Protein AF-A0A7J8YNK0-F1 (afdb_monomer_lite)

Structure (mmCIF, N/CA/C/O backbone):
data_AF-A0A7J8YNK0-F1
#
_entry.id   AF-A0A7J8YNK0-F1
#
loop_
_atom_site.group_PDB
_atom_site.id
_atom_site.type_symbol
_atom_site.label_atom_id
_atom_site.label_alt_id
_atom_site.label_comp_id
_atom_site.label_asym_id
_atom_site.label_entity_id
_atom_site.label_seq_id
_atom_site.pdbx_PDB_ins_code
_atom_site.Cartn_x
_atom_site.Cartn_y
_atom_site.Cartn_z
_atom_site.occupancy
_atom_site.B_iso_or_equiv
_atom_site.auth_seq_id
_atom_site.auth_comp_id
_atom_site.auth_asym_id
_atom_site.auth_atom_id
_atom_site.pdbx_PDB_model_num
ATOM 1 N N . ILE A 1 1 ? -21.750 -6.100 -17.105 1.00 64.06 1 ILE A N 1
ATOM 2 C CA . ILE A 1 1 ? -21.444 -5.338 -15.867 1.00 64.06 1 ILE A CA 1
ATOM 3 C C . ILE A 1 1 ? -20.773 -4.043 -16.303 1.00 64.06 1 ILE A C 1
ATOM 5 O O . ILE A 1 1 ? -19.847 -4.124 -17.097 1.00 64.06 1 ILE A O 1
ATOM 9 N N . VAL A 1 2 ? -21.266 -2.880 -15.873 1.00 75.81 2 VAL A N 1
ATOM 10 C CA . VAL A 1 2 ? -20.652 -1.573 -16.176 1.00 75.81 2 VAL A CA 1
ATOM 11 C C . VAL A 1 2 ? -19.850 -1.144 -14.948 1.00 75.81 2 VAL A C 1
ATOM 13 O O . VAL A 1 2 ? -20.417 -1.069 -13.863 1.00 75.81 2 VAL A O 1
ATOM 16 N N . GLN A 1 3 ? -18.546 -0.904 -15.102 1.00 81.50 3 GLN A N 1
ATOM 17 C CA . GLN A 1 3 ? -17.673 -0.403 -14.033 1.00 81.50 3 GLN A CA 1
ATOM 18 C C . GLN A 1 3 ? -17.413 1.091 -14.236 1.00 81.50 3 GLN A C 1
ATOM 20 O O . GLN A 1 3 ? -17.069 1.516 -15.337 1.00 81.50 3 GLN A O 1
ATOM 25 N N . VAL A 1 4 ? -17.554 1.884 -13.173 1.00 82.25 4 VAL A N 1
ATOM 26 C CA . VAL A 1 4 ? -17.207 3.315 -13.174 1.00 82.25 4 VAL A CA 1
ATOM 27 C C . VAL A 1 4 ? -15.862 3.480 -12.478 1.00 82.25 4 VAL A C 1
ATOM 29 O O . VAL A 1 4 ? -15.743 3.160 -11.298 1.00 82.25 4 VAL A O 1
ATOM 32 N N . SER A 1 5 ? -14.844 3.949 -13.193 1.00 87.00 5 SER A N 1
ATOM 33 C CA . SER A 1 5 ? -13.517 4.230 -12.635 1.00 87.00 5 SER A CA 1
ATOM 34 C C . SER A 1 5 ? -12.831 5.355 -13.419 1.00 87.00 5 SER A C 1
ATOM 36 O O . SER A 1 5 ? -13.370 5.837 -14.415 1.00 87.00 5 SER A O 1
ATOM 38 N N . SER A 1 6 ? -11.657 5.787 -12.961 1.00 85.50 6 SER A N 1
ATOM 39 C CA . SER A 1 6 ? -10.823 6.789 -13.626 1.00 85.50 6 SER A CA 1
ATOM 40 C C . SER A 1 6 ? -9.369 6.316 -13.658 1.00 85.50 6 SER A C 1
ATOM 42 O O . SER A 1 6 ? -8.874 5.857 -12.628 1.00 85.50 6 SER A O 1
ATOM 44 N N . PRO A 1 7 ? -8.661 6.445 -14.793 1.00 91.19 7 PRO A N 1
ATOM 45 C CA . PRO A 1 7 ? -7.216 6.269 -14.828 1.00 91.19 7 PRO A CA 1
ATOM 46 C C . PRO A 1 7 ? -6.511 7.469 -14.188 1.00 91.19 7 PRO A C 1
ATOM 48 O O . PRO A 1 7 ? -6.899 8.620 -14.402 1.00 91.19 7 PRO A O 1
ATOM 51 N N . TYR A 1 8 ? -5.452 7.206 -13.423 1.00 91.81 8 TYR A N 1
ATOM 52 C CA . TYR A 1 8 ? -4.611 8.231 -12.803 1.00 91.81 8 TYR A CA 1
ATOM 53 C C . TYR A 1 8 ? -3.180 8.156 -13.336 1.00 91.81 8 TYR A C 1
ATOM 55 O O . TYR A 1 8 ? -2.659 7.082 -13.608 1.00 91.81 8 TYR A O 1
ATOM 63 N N . SER A 1 9 ? -2.518 9.303 -13.469 1.00 93.12 9 SER A N 1
ATOM 64 C CA . SER A 1 9 ? -1.068 9.346 -13.700 1.00 93.12 9 SER A CA 1
ATOM 65 C C . SER A 1 9 ? -0.317 9.028 -12.407 1.00 93.12 9 SER A C 1
ATOM 67 O O . SER A 1 9 ? -0.742 9.470 -11.342 1.00 93.12 9 SER A O 1
ATOM 69 N N . GLU A 1 10 ? 0.846 8.376 -12.486 1.00 92.25 10 GLU A N 1
ATOM 70 C CA . GLU A 1 10 ? 1.765 8.213 -11.344 1.00 92.25 10 GLU A CA 1
ATOM 71 C C . GLU A 1 10 ? 2.201 9.539 -10.707 1.00 92.25 10 GLU A C 1
ATOM 73 O O . GLU A 1 10 ? 2.619 9.568 -9.552 1.00 92.25 10 GLU A O 1
ATOM 78 N N . ALA A 1 11 ? 2.017 10.668 -11.398 1.00 92.00 11 ALA A N 1
ATOM 79 C CA . ALA A 1 11 ? 2.245 12.001 -10.847 1.00 92.00 11 ALA A CA 1
ATOM 80 C C . ALA A 1 11 ? 1.381 12.328 -9.609 1.00 92.00 11 ALA A C 1
ATOM 82 O O . ALA A 1 11 ? 1.642 13.332 -8.938 1.00 92.00 11 ALA A O 1
ATOM 83 N N . VAL A 1 12 ? 0.367 11.517 -9.285 1.00 95.19 12 VAL A N 1
ATOM 84 C CA . VAL A 1 12 ? -0.390 11.613 -8.023 1.00 95.19 12 VAL A CA 1
ATOM 85 C C . VAL A 1 12 ? 0.422 11.166 -6.800 1.00 95.19 12 VAL A C 1
ATOM 87 O O . VAL A 1 12 ? 0.073 11.530 -5.672 1.00 95.19 12 VAL A O 1
ATOM 90 N N . PHE A 1 13 ? 1.499 10.402 -6.997 1.00 95.94 13 PHE A N 1
ATOM 91 C CA . PHE A 1 13 ? 2.373 9.917 -5.933 1.00 95.94 13 PHE A CA 1
ATOM 92 C C . PHE A 1 13 ? 3.446 10.948 -5.565 1.00 95.94 13 PHE A C 1
ATOM 94 O O . PHE A 1 13 ? 3.923 11.712 -6.404 1.00 95.94 13 PHE A O 1
ATOM 101 N N . ALA A 1 14 ? 3.799 11.016 -4.280 1.00 96.25 14 ALA A N 1
ATOM 102 C CA . ALA A 1 14 ? 4.885 11.866 -3.785 1.00 96.25 14 ALA A CA 1
ATOM 103 C C . ALA A 1 14 ? 6.259 11.222 -4.012 1.00 96.25 14 ALA A C 1
ATOM 105 O O . ALA A 1 14 ? 7.257 11.917 -4.167 1.00 96.25 14 ALA A O 1
ATOM 106 N N . ASN A 1 15 ? 6.289 9.895 -4.012 1.00 94.38 15 ASN A N 1
ATOM 107 C CA . ASN A 1 15 ? 7.441 9.037 -4.232 1.00 94.38 15 ASN A CA 1
ATOM 108 C C . ASN A 1 15 ? 6.930 7.675 -4.712 1.00 94.38 15 ASN A C 1
ATOM 110 O O . ASN A 1 15 ? 5.819 7.295 -4.354 1.00 94.38 15 ASN A O 1
ATOM 114 N N . SER A 1 16 ? 7.748 6.934 -5.454 1.00 92.88 16 SER A N 1
ATOM 115 C CA . SER A 1 16 ? 7.424 5.578 -5.931 1.00 92.88 16 SER A CA 1
ATOM 116 C C . SER A 1 16 ? 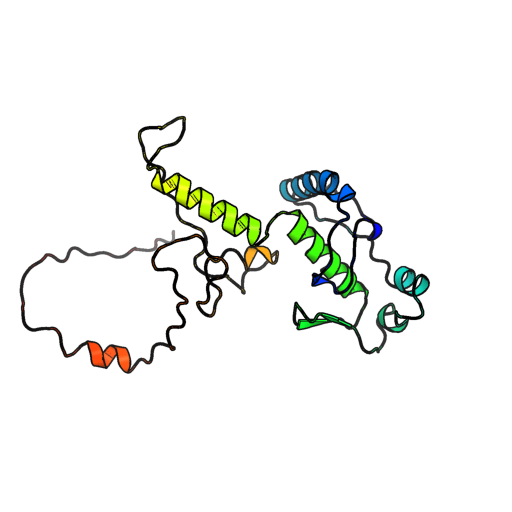8.560 4.567 -5.727 1.00 92.88 16 SER A C 1
ATOM 118 O O . SER A 1 16 ? 8.358 3.379 -5.950 1.00 92.88 16 SER A O 1
ATOM 120 N N . TYR A 1 17 ? 9.729 5.011 -5.244 1.00 92.88 17 TYR A N 1
ATOM 121 C CA . TYR A 1 17 ? 10.898 4.164 -5.003 1.00 92.88 17 TYR A CA 1
ATOM 122 C C . TYR A 1 17 ? 11.362 4.204 -3.527 1.00 92.88 17 TYR A C 1
ATOM 124 O O . TYR A 1 17 ? 11.459 5.298 -2.958 1.00 92.88 17 TYR A O 1
ATOM 132 N N . PRO A 1 18 ? 11.669 3.044 -2.904 1.00 95.19 18 PRO A N 1
ATOM 133 C CA . PRO A 1 18 ? 11.268 1.706 -3.359 1.00 95.19 18 PRO A CA 1
ATOM 134 C C . PRO A 1 18 ? 9.726 1.558 -3.330 1.00 95.19 18 PRO A C 1
ATOM 136 O O . PRO A 1 18 ? 9.066 2.347 -2.641 1.00 95.19 18 PRO A O 1
ATOM 139 N N . PRO A 1 19 ? 9.125 0.575 -4.031 1.00 95.94 19 PRO A N 1
ATOM 140 C CA . PRO A 1 19 ? 7.664 0.449 -4.151 1.00 95.94 19 PRO A CA 1
ATOM 141 C C . PRO A 1 19 ? 6.908 0.508 -2.812 1.00 95.94 19 PRO A C 1
ATOM 143 O O . PRO A 1 19 ? 5.939 1.259 -2.640 1.00 95.94 19 PRO A O 1
ATOM 146 N N . SER A 1 20 ? 7.412 -0.163 -1.773 1.00 94.75 20 SER A N 1
ATOM 147 C CA . SER A 1 20 ? 6.799 -0.159 -0.436 1.00 94.75 20 SER A CA 1
ATOM 148 C C . SER A 1 20 ? 6.819 1.196 0.288 1.00 94.75 20 SER A C 1
ATOM 150 O O . SER A 1 20 ? 6.137 1.372 1.312 1.00 94.75 20 SER A O 1
ATOM 152 N N . ALA A 1 21 ? 7.562 2.181 -0.219 1.00 94.75 21 ALA A N 1
ATOM 153 C CA . ALA A 1 21 ? 7.605 3.541 0.302 1.00 94.75 21 ALA A CA 1
ATOM 154 C C . ALA A 1 21 ? 6.531 4.449 -0.314 1.00 94.75 21 ALA A C 1
ATOM 156 O O . ALA A 1 21 ? 6.188 5.449 0.316 1.00 94.75 21 ALA A O 1
ATOM 157 N N . CYS A 1 22 ? 5.951 4.087 -1.461 1.00 95.12 22 CYS A N 1
ATOM 158 C CA . CYS A 1 22 ? 5.038 4.938 -2.224 1.00 95.12 22 CYS A CA 1
ATOM 159 C C . CYS A 1 22 ? 3.840 5.462 -1.409 1.00 95.12 22 CYS A C 1
ATOM 161 O O . CYS A 1 22 ? 3.201 4.709 -0.666 1.00 95.12 22 CYS A O 1
ATOM 163 N N . ILE A 1 23 ? 3.550 6.760 -1.525 1.00 94.19 23 ILE A N 1
ATOM 164 C CA . ILE A 1 23 ? 2.367 7.428 -0.961 1.00 94.19 23 ILE A CA 1
ATOM 165 C C . ILE A 1 23 ? 1.800 8.435 -1.961 1.00 94.19 23 ILE A C 1
ATOM 167 O O . ILE A 1 23 ? 2.528 9.004 -2.770 1.00 94.19 23 ILE A O 1
ATOM 171 N N . PHE A 1 24 ? 0.505 8.733 -1.856 1.00 94.81 24 PHE A N 1
ATOM 172 C CA . PHE A 1 24 ? -0.069 9.892 -2.542 1.00 94.81 24 PHE A CA 1
ATOM 173 C C . PHE A 1 24 ? 0.526 11.203 -2.018 1.00 94.81 24 PHE A C 1
ATOM 175 O O . PHE A 1 24 ? 0.817 11.339 -0.825 1.00 94.81 24 PHE A O 1
ATOM 182 N N . LYS A 1 25 ? 0.631 12.204 -2.898 1.00 95.50 25 LYS A N 1
ATOM 183 C CA . LYS A 1 25 ? 0.930 13.589 -2.513 1.00 95.50 25 LYS A CA 1
ATOM 184 C C . LYS A 1 25 ? -0.066 14.073 -1.464 1.00 95.50 25 LYS A C 1
ATOM 186 O O . LYS A 1 25 ? -1.270 13.855 -1.591 1.00 95.50 25 LYS A O 1
ATOM 191 N N . SER A 1 26 ? 0.424 14.783 -0.450 1.00 92.12 26 SER A N 1
ATOM 192 C CA . SER A 1 26 ? -0.390 15.244 0.684 1.00 92.12 26 SER A CA 1
ATOM 193 C C . SER A 1 26 ? -1.614 16.063 0.260 1.00 92.12 26 SER A C 1
ATOM 195 O O . SER A 1 26 ? -2.689 15.871 0.819 1.00 92.12 26 SER A O 1
ATOM 197 N N . HIS A 1 27 ? -1.481 16.911 -0.765 1.00 91.81 27 HIS A N 1
ATOM 198 C CA . HIS A 1 27 ? -2.582 17.707 -1.319 1.00 91.81 27 HIS A CA 1
ATOM 199 C C . HIS A 1 27 ? -3.544 16.908 -2.217 1.00 91.81 27 HIS A C 1
ATOM 201 O O . HIS A 1 27 ? -4.647 17.372 -2.475 1.00 91.81 27 HIS A O 1
ATOM 207 N N . VAL A 1 28 ? -3.164 15.709 -2.674 1.00 93.12 28 VAL A N 1
ATOM 208 C CA . VAL A 1 28 ? -4.025 14.811 -3.469 1.00 93.12 28 VAL A CA 1
ATOM 209 C C . VAL A 1 28 ? -4.883 13.920 -2.566 1.00 93.12 28 VAL A C 1
ATOM 211 O O . VAL A 1 28 ? -6.025 13.610 -2.903 1.00 93.12 28 VAL A O 1
ATOM 214 N N . VAL A 1 29 ? -4.373 13.536 -1.389 1.00 88.31 29 VAL A N 1
ATOM 215 C CA . VAL A 1 29 ? -5.055 12.632 -0.440 1.00 88.31 29 VAL A CA 1
ATOM 216 C C . VAL A 1 29 ? -6.509 13.031 -0.120 1.00 88.31 29 VAL A C 1
ATOM 218 O O . VAL A 1 29 ? -7.351 12.128 -0.116 1.00 88.31 29 VAL A O 1
ATOM 221 N N . PRO A 1 30 ? -6.853 14.313 0.138 1.00 85.44 30 PRO A N 1
ATOM 222 C CA . PRO A 1 30 ? -8.232 14.707 0.439 1.00 85.44 30 PRO A CA 1
ATOM 223 C C . PRO A 1 30 ? -9.224 14.391 -0.685 1.00 85.44 30 PRO A C 1
ATOM 225 O O . PRO A 1 30 ? -10.373 14.073 -0.399 1.00 85.44 30 PRO A O 1
ATOM 228 N N . PHE A 1 31 ? -8.772 14.426 -1.941 1.00 88.81 31 PHE A N 1
ATOM 229 C CA . PHE A 1 31 ? -9.584 14.097 -3.114 1.00 88.81 31 PHE A CA 1
ATOM 230 C C . PHE A 1 31 ? -9.582 12.596 -3.403 1.00 88.81 31 PHE A C 1
ATOM 232 O O . PHE A 1 31 ? -10.601 12.034 -3.791 1.00 88.81 31 PHE A O 1
ATOM 239 N N . MET A 1 32 ? -8.451 11.927 -3.166 1.00 88.81 32 MET A N 1
ATOM 240 C CA . MET A 1 32 ? -8.311 10.502 -3.450 1.00 88.81 32 MET A CA 1
ATOM 241 C C . MET A 1 32 ? -9.140 9.635 -2.495 1.00 88.81 32 MET A C 1
ATOM 243 O O . MET A 1 32 ? -9.772 8.678 -2.922 1.00 88.81 32 MET A O 1
ATOM 247 N N . LYS A 1 33 ? -9.208 9.980 -1.204 1.00 85.44 33 LYS A N 1
ATOM 248 C CA . LYS A 1 33 ? -9.971 9.208 -0.205 1.00 85.44 33 LYS A CA 1
ATOM 249 C C . LYS A 1 33 ? -11.450 8.971 -0.560 1.00 85.44 33 LYS A C 1
ATOM 251 O O . LYS A 1 33 ? -11.848 7.807 -0.546 1.00 85.44 33 LYS A O 1
ATOM 256 N N . PRO A 1 34 ? -12.267 9.997 -0.875 1.00 83.25 34 PRO A N 1
ATOM 257 C CA . PRO A 1 34 ? -13.666 9.772 -1.240 1.00 83.25 34 PRO A CA 1
ATOM 258 C C . PRO A 1 34 ? -13.814 8.969 -2.542 1.00 83.25 34 PRO A C 1
ATOM 260 O O . PRO A 1 34 ? -14.736 8.166 -2.649 1.00 83.25 34 PRO A O 1
ATOM 263 N N . LEU A 1 35 ? -12.889 9.114 -3.499 1.00 87.25 35 LEU A N 1
ATOM 264 C CA . LEU A 1 35 ? -12.883 8.327 -4.739 1.00 87.25 35 LEU A CA 1
ATOM 265 C C . LEU A 1 35 ? -12.585 6.847 -4.478 1.00 87.25 35 LEU A C 1
ATOM 267 O O . LEU A 1 35 ? -13.313 5.980 -4.951 1.00 87.25 35 LEU A O 1
ATOM 271 N N . LEU A 1 36 ? -11.570 6.548 -3.664 1.00 85.88 36 LEU A N 1
ATOM 272 C CA . LEU A 1 36 ? -11.259 5.173 -3.265 1.00 85.88 36 LEU A CA 1
ATOM 273 C C . LEU A 1 36 ? -12.409 4.535 -2.479 1.00 85.88 36 LEU A C 1
ATOM 275 O O . LEU A 1 36 ? -12.699 3.354 -2.661 1.00 85.88 36 LEU A O 1
ATOM 279 N N . GLN A 1 37 ? -13.097 5.318 -1.644 1.00 80.31 37 GLN A N 1
ATOM 280 C CA . GLN A 1 37 ? -14.298 4.861 -0.952 1.00 80.31 37 GLN A CA 1
ATOM 281 C C . GLN A 1 37 ? -15.429 4.534 -1.936 1.00 80.31 37 GLN A C 1
ATOM 283 O O . GLN A 1 37 ? -16.044 3.478 -1.806 1.00 80.31 37 GLN A O 1
ATOM 288 N N . LEU A 1 38 ? -15.676 5.391 -2.932 1.00 80.12 38 LEU A N 1
ATOM 289 C CA . LEU A 1 38 ? -16.662 5.132 -3.982 1.00 80.12 38 LEU A CA 1
ATOM 290 C C . LEU A 1 38 ? -16.323 3.853 -4.755 1.00 80.12 38 LEU A C 1
ATOM 292 O O . LEU A 1 38 ? -17.180 2.985 -4.885 1.00 80.12 38 LEU A O 1
ATOM 296 N N . PHE A 1 39 ? -15.079 3.706 -5.220 1.00 83.56 39 PHE A N 1
ATOM 297 C CA . PHE A 1 39 ? -14.632 2.524 -5.962 1.00 83.56 39 PHE A CA 1
ATOM 298 C C . PHE A 1 39 ? -14.801 1.245 -5.145 1.00 83.56 39 PHE A C 1
ATOM 300 O O . PHE A 1 39 ? -15.322 0.257 -5.658 1.00 83.56 39 PHE A O 1
ATOM 307 N N . SER A 1 40 ? -14.468 1.291 -3.853 1.00 78.69 40 SER A N 1
ATOM 308 C CA . SER A 1 40 ? -14.704 0.175 -2.938 1.00 78.69 40 SER A CA 1
ATOM 309 C C . SER A 1 40 ? -16.191 -0.175 -2.808 1.00 78.69 40 SER A C 1
ATOM 311 O O . SER A 1 40 ? -16.532 -1.355 -2.823 1.00 78.69 40 SER A O 1
ATOM 313 N N . GLN A 1 41 ? -17.078 0.822 -2.716 1.00 77.00 41 GLN A N 1
ATOM 314 C CA . GLN A 1 41 ? -18.524 0.609 -2.579 1.00 77.00 41 GLN A CA 1
ATOM 315 C C . GLN A 1 41 ? -19.168 0.008 -3.832 1.00 77.00 41 GLN A C 1
ATOM 317 O O . GLN A 1 41 ? -20.078 -0.809 -3.711 1.00 77.00 41 GLN A O 1
ATOM 322 N N . ILE A 1 42 ? -18.708 0.402 -5.021 1.00 81.50 42 ILE A N 1
ATOM 323 C CA . ILE A 1 42 ? -19.272 -0.064 -6.298 1.00 81.50 42 ILE A CA 1
ATOM 324 C C . ILE A 1 42 ? -18.536 -1.281 -6.877 1.00 81.50 42 ILE A C 1
ATOM 326 O O . ILE A 1 42 ? -18.900 -1.760 -7.948 1.00 81.50 42 ILE A O 1
ATOM 330 N N . GLY A 1 43 ? -17.493 -1.773 -6.200 1.00 78.06 43 GLY A N 1
ATOM 331 C CA . GLY A 1 43 ? -16.669 -2.885 -6.682 1.00 78.06 43 GLY A CA 1
ATOM 332 C C . GLY A 1 43 ? -15.825 -2.544 -7.917 1.00 78.06 43 GLY A C 1
ATOM 333 O O . GLY A 1 43 ? -15.501 -3.435 -8.701 1.00 78.06 43 GLY A O 1
ATOM 334 N N . SER A 1 44 ? -15.483 -1.268 -8.111 1.00 82.94 44 SER A N 1
ATOM 335 C CA . SER A 1 44 ? -14.613 -0.821 -9.203 1.00 82.94 44 SER A CA 1
ATOM 336 C C . SER A 1 44 ? -13.136 -0.870 -8.800 1.00 82.94 44 SER A C 1
ATOM 338 O O . SER A 1 44 ? -12.798 -0.550 -7.658 1.00 82.94 44 SER A O 1
ATOM 340 N N . PRO A 1 45 ? -12.227 -1.202 -9.730 1.00 85.88 45 PRO A N 1
ATOM 341 C CA . PRO A 1 45 ? -10.791 -1.123 -9.487 1.00 85.88 45 PRO A CA 1
ATOM 342 C C . PRO A 1 45 ? -10.281 0.325 -9.546 1.00 85.88 45 PRO A C 1
ATOM 344 O O . PRO A 1 45 ? -10.915 1.210 -10.127 1.00 85.88 45 PRO A O 1
ATOM 347 N N . PHE A 1 46 ? -9.091 0.547 -8.988 1.00 87.94 46 PHE A N 1
ATOM 348 C CA . PHE A 1 46 ? -8.296 1.755 -9.209 1.00 87.94 46 PHE A CA 1
ATOM 349 C C . PHE A 1 46 ? -7.375 1.541 -10.418 1.00 87.94 46 PHE A C 1
ATOM 351 O O . PHE A 1 46 ? -6.622 0.569 -10.434 1.00 87.94 46 PHE A O 1
ATOM 358 N N . TYR A 1 47 ? -7.412 2.436 -11.408 1.00 91.06 47 TYR A N 1
ATOM 359 C CA . TYR A 1 47 ? -6.540 2.364 -12.584 1.00 91.06 47 TYR A CA 1
ATOM 360 C C . TYR A 1 47 ? -5.376 3.349 -12.466 1.00 91.06 47 TYR A C 1
ATOM 362 O O . TYR A 1 47 ? -5.580 4.539 -12.228 1.00 91.06 47 TYR A O 1
ATOM 370 N N . ILE A 1 48 ? -4.155 2.871 -12.694 1.00 92.50 48 ILE A N 1
ATOM 371 C CA . ILE A 1 48 ? -2.952 3.700 -12.789 1.00 92.50 48 ILE A CA 1
ATOM 372 C C . ILE A 1 48 ? -2.355 3.562 -14.189 1.00 92.50 48 ILE A C 1
ATOM 374 O O . ILE A 1 48 ? -2.282 2.467 -14.742 1.00 92.50 48 ILE A O 1
ATOM 378 N N . ASN A 1 49 ? -1.931 4.678 -14.767 1.00 92.69 49 ASN A N 1
ATOM 379 C CA . ASN A 1 49 ? -1.190 4.695 -16.013 1.00 92.69 49 ASN A CA 1
ATOM 380 C C . ASN A 1 49 ? 0.290 4.460 -15.698 1.00 92.69 49 ASN A C 1
ATOM 382 O O . ASN A 1 49 ? 0.970 5.392 -15.260 1.00 92.69 49 ASN A O 1
ATOM 386 N N . ALA A 1 50 ? 0.765 3.236 -15.923 1.00 91.31 50 ALA A N 1
ATOM 387 C CA . ALA A 1 50 ? 2.172 2.883 -15.776 1.00 91.31 50 ALA A CA 1
ATOM 388 C C . ALA A 1 50 ? 2.939 3.160 -17.076 1.00 91.31 50 ALA A C 1
ATOM 390 O O . ALA A 1 50 ? 2.580 2.653 -18.140 1.00 91.31 50 ALA A O 1
ATOM 391 N N . TYR A 1 51 ? 4.005 3.958 -16.990 1.00 93.81 51 TYR A N 1
ATOM 392 C CA . TYR A 1 51 ? 4.849 4.311 -18.139 1.00 93.81 51 TYR A CA 1
ATOM 393 C C . TYR A 1 51 ? 6.345 4.122 -17.830 1.00 93.81 51 TYR A C 1
ATOM 395 O O . TYR A 1 51 ? 7.065 5.118 -17.693 1.00 93.81 51 TYR A O 1
ATOM 403 N N . PRO A 1 52 ? 6.851 2.873 -17.770 1.00 95.12 52 PRO A N 1
ATOM 404 C CA . PRO A 1 52 ? 8.259 2.594 -17.483 1.00 95.12 52 PRO A CA 1
ATOM 405 C C . PRO A 1 52 ? 9.252 3.371 -18.358 1.00 95.12 52 PRO A C 1
ATOM 407 O O . PRO A 1 52 ? 10.209 3.973 -17.874 1.00 95.12 52 PRO A O 1
ATOM 410 N N . PHE A 1 53 ? 8.989 3.427 -19.666 1.00 93.00 53 PHE A N 1
ATOM 411 C CA . PHE A 1 53 ? 9.864 4.122 -20.610 1.00 93.00 53 PHE A CA 1
ATOM 412 C C . PHE A 1 53 ? 9.920 5.639 -20.370 1.00 93.00 53 PHE A C 1
ATOM 414 O O . PHE A 1 53 ? 10.965 6.259 -20.560 1.00 93.00 53 PHE A O 1
ATOM 421 N N . LEU A 1 54 ? 8.815 6.248 -19.923 1.00 93.00 54 LEU A N 1
ATOM 422 C CA . LEU A 1 54 ? 8.796 7.672 -19.587 1.00 93.00 54 LEU A CA 1
ATOM 423 C C . LEU A 1 54 ? 9.618 7.951 -18.325 1.00 93.00 54 LEU A C 1
ATOM 425 O O . LEU A 1 54 ? 10.330 8.951 -18.282 1.00 93.00 54 LEU A O 1
ATOM 429 N N . ALA A 1 55 ? 9.557 7.063 -17.328 1.00 92.62 55 ALA A N 1
ATOM 430 C CA . ALA A 1 55 ? 10.395 7.162 -16.137 1.00 92.62 55 ALA A CA 1
ATOM 431 C C . ALA A 1 55 ? 11.885 7.087 -16.507 1.00 92.62 55 ALA A C 1
ATOM 433 O O . ALA A 1 55 ? 12.631 7.991 -16.141 1.00 92.62 55 ALA A O 1
ATOM 434 N N . TYR A 1 56 ? 12.287 6.106 -17.327 1.00 95.56 56 TYR A N 1
ATOM 435 C CA . TYR A 1 56 ? 13.649 6.026 -17.874 1.00 95.56 56 TYR A CA 1
ATOM 436 C C . TYR A 1 56 ? 14.064 7.311 -18.596 1.00 95.56 56 TYR A C 1
ATOM 438 O O . TYR A 1 56 ? 15.118 7.868 -18.311 1.00 95.56 56 TYR A O 1
ATOM 446 N N . LYS A 1 57 ? 13.228 7.820 -19.507 1.00 96.00 57 LYS A N 1
ATOM 447 C CA . LYS A 1 57 ? 13.541 9.032 -20.276 1.00 96.00 57 LYS A CA 1
ATOM 448 C C . LYS A 1 57 ? 13.782 10.254 -19.379 1.00 96.00 57 LYS A C 1
ATOM 450 O O . LYS A 1 57 ? 14.569 11.121 -19.748 1.00 96.00 57 LYS A O 1
ATOM 455 N N . ASN A 1 58 ? 13.102 10.328 -18.236 1.00 94.00 58 ASN A N 1
ATOM 456 C CA . ASN A 1 58 ? 13.240 11.429 -17.285 1.00 94.00 58 ASN A CA 1
ATOM 457 C C . ASN A 1 58 ? 14.489 11.307 -16.397 1.00 94.00 58 ASN A C 1
ATOM 459 O O . ASN A 1 58 ? 15.004 12.334 -15.964 1.00 94.00 58 ASN A O 1
ATOM 463 N N . ASP A 1 59 ? 14.972 10.090 -16.131 1.00 94.88 59 ASP A N 1
ATOM 464 C CA . ASP A 1 59 ? 16.181 9.842 -15.334 1.00 94.88 59 ASP A CA 1
ATOM 465 C C . ASP A 1 59 ? 17.041 8.695 -15.912 1.00 94.88 59 ASP A C 1
ATOM 467 O O . ASP A 1 59 ? 17.192 7.631 -15.301 1.00 94.88 59 ASP A O 1
ATOM 471 N N . PRO A 1 60 ? 17.630 8.889 -17.107 1.00 96.44 60 PRO A N 1
ATOM 472 C CA . PRO A 1 60 ? 18.369 7.835 -17.800 1.00 96.44 60 PRO A CA 1
ATOM 473 C C . PRO A 1 60 ? 19.731 7.535 -17.160 1.00 96.44 60 PRO A C 1
ATOM 475 O O . PRO A 1 60 ? 20.399 6.589 -17.569 1.00 96.44 60 PRO A O 1
ATOM 478 N N . GLN A 1 61 ? 20.173 8.353 -16.197 1.00 96.94 61 GLN A N 1
ATOM 479 C CA . GLN A 1 61 ? 21.434 8.152 -15.479 1.00 96.94 61 GLN A CA 1
ATOM 480 C C . GLN A 1 61 ? 21.303 7.104 -14.371 1.00 96.94 61 GLN A C 1
ATOM 482 O O . GLN A 1 61 ? 22.270 6.398 -14.092 1.00 96.94 61 GLN A O 1
ATOM 487 N N . HIS A 1 62 ? 20.122 6.991 -13.755 1.00 94.19 62 HIS A N 1
ATOM 488 C CA . HIS A 1 62 ? 19.888 6.074 -12.635 1.00 94.19 62 HIS A CA 1
ATOM 489 C C . HIS A 1 62 ? 18.957 4.913 -12.984 1.00 94.19 62 HIS A C 1
ATOM 491 O O . HIS A 1 62 ? 18.980 3.887 -12.304 1.00 94.19 62 HIS A O 1
ATOM 497 N N . ILE A 1 63 ? 18.142 5.050 -14.031 1.00 95.81 63 ILE A N 1
ATOM 498 C CA . ILE A 1 63 ? 17.240 3.995 -14.484 1.00 95.81 63 ILE A CA 1
ATOM 499 C C . ILE A 1 63 ? 17.897 3.239 -15.636 1.00 95.81 63 ILE A C 1
ATOM 501 O O . ILE A 1 63 ? 18.179 3.806 -16.689 1.00 95.81 63 ILE A O 1
ATOM 505 N N . ASP A 1 64 ? 18.095 1.935 -15.455 1.00 96.88 64 ASP A N 1
ATOM 506 C CA . ASP A 1 64 ? 18.504 1.051 -16.544 1.00 96.88 64 ASP A CA 1
ATOM 507 C C . ASP A 1 64 ? 17.370 0.947 -17.579 1.00 96.88 64 ASP A C 1
ATOM 509 O O . ASP A 1 64 ? 16.224 0.632 -17.250 1.00 96.88 64 ASP A O 1
ATOM 513 N N . ILE A 1 65 ? 17.681 1.189 -18.853 1.00 97.69 65 ILE A N 1
ATOM 514 C CA . ILE A 1 65 ? 16.710 1.037 -19.938 1.00 97.69 65 ILE A CA 1
ATOM 515 C C . ILE A 1 65 ? 16.184 -0.404 -20.031 1.00 97.69 65 ILE A C 1
ATOM 517 O O . ILE A 1 65 ? 15.016 -0.609 -20.354 1.00 97.69 65 ILE A O 1
ATOM 521 N N . ASN A 1 66 ? 17.002 -1.408 -19.706 1.00 98.12 66 ASN A N 1
ATOM 522 C CA . ASN A 1 66 ? 16.598 -2.812 -19.736 1.00 98.12 66 ASN A CA 1
ATOM 523 C C . ASN A 1 66 ? 15.532 -3.115 -18.674 1.00 98.12 66 ASN A C 1
ATOM 525 O O . ASN A 1 66 ? 14.580 -3.839 -18.965 1.00 98.12 66 ASN A O 1
ATOM 529 N N . TYR A 1 67 ? 15.622 -2.467 -17.509 1.00 98.12 67 TYR A N 1
ATOM 530 C CA . TYR A 1 67 ? 14.619 -2.545 -16.443 1.00 98.12 67 TYR A CA 1
ATOM 531 C C . TYR A 1 67 ? 13.252 -1.993 -16.885 1.00 98.12 67 TYR A C 1
ATOM 533 O O . TYR A 1 67 ? 12.203 -2.533 -16.527 1.00 98.12 67 TYR A O 1
ATOM 541 N N . ALA A 1 68 ? 13.247 -0.948 -17.719 1.00 97.00 68 ALA A N 1
ATOM 542 C CA . ALA A 1 68 ? 12.030 -0.384 -18.305 1.00 97.00 68 ALA A CA 1
ATOM 543 C C . ALA A 1 68 ? 11.486 -1.182 -19.509 1.00 97.00 68 ALA A C 1
ATOM 545 O O . ALA A 1 68 ? 10.319 -1.021 -19.866 1.00 97.00 68 ALA A O 1
ATOM 546 N N . LEU A 1 69 ? 12.315 -2.019 -20.145 1.00 97.50 69 LEU A N 1
ATOM 547 C CA . LEU A 1 69 ? 11.996 -2.761 -21.372 1.00 97.50 69 LEU A CA 1
ATOM 548 C C . LEU A 1 69 ? 11.822 -4.275 -21.164 1.00 97.50 69 LEU A C 1
ATOM 550 O O . LEU A 1 69 ? 11.793 -5.007 -22.152 1.00 97.50 69 LEU A O 1
ATOM 554 N N . PHE A 1 70 ? 11.709 -4.746 -19.917 1.00 97.19 70 PHE A N 1
ATOM 555 C CA . PHE A 1 70 ? 11.595 -6.176 -19.580 1.00 97.19 70 PHE A CA 1
ATOM 556 C C . PHE A 1 70 ? 12.764 -7.029 -20.112 1.00 97.19 70 PHE A C 1
ATOM 558 O O . PHE A 1 70 ? 12.586 -8.189 -20.482 1.00 97.19 70 PHE A O 1
ATOM 565 N N . LYS A 1 71 ? 13.963 -6.446 -20.199 1.00 97.94 71 LYS A N 1
ATOM 566 C CA . LYS A 1 71 ? 15.193 -7.143 -20.603 1.00 97.94 71 LYS A CA 1
ATOM 567 C C . LYS A 1 71 ? 16.039 -7.482 -19.383 1.00 97.94 71 LYS A C 1
ATOM 569 O O . LYS A 1 71 ? 15.839 -6.905 -18.320 1.00 97.94 71 LYS A O 1
ATOM 574 N N . ASP A 1 72 ? 17.005 -8.379 -19.559 1.00 97.69 72 ASP A N 1
ATOM 575 C CA . ASP A 1 72 ? 17.931 -8.765 -18.492 1.00 97.69 72 ASP A CA 1
ATOM 576 C C . ASP A 1 72 ? 18.649 -7.542 -17.897 1.00 97.69 72 ASP A C 1
ATOM 578 O O . ASP A 1 72 ? 19.167 -6.689 -18.624 1.00 97.69 72 ASP A O 1
ATOM 582 N N . ASN A 1 73 ? 18.597 -7.422 -16.572 1.00 97.06 73 ASN A N 1
ATOM 583 C CA . ASN A 1 73 ? 19.112 -6.291 -15.808 1.00 97.06 73 ASN A CA 1
ATOM 584 C C . ASN A 1 73 ? 19.266 -6.683 -14.328 1.00 97.06 73 ASN A C 1
ATOM 586 O O . ASN A 1 73 ? 18.884 -7.770 -13.910 1.00 97.06 73 ASN A O 1
ATOM 590 N N . ARG A 1 74 ? 19.823 -5.793 -13.501 1.00 96.31 74 ARG A N 1
ATOM 591 C CA . ARG A 1 74 ? 20.038 -6.082 -12.066 1.00 96.31 74 ARG A CA 1
ATOM 592 C C . ARG A 1 74 ? 18.757 -6.040 -11.216 1.00 96.31 74 ARG A C 1
ATOM 594 O O . ARG A 1 74 ? 18.786 -6.461 -10.057 1.00 96.31 74 ARG A O 1
ATOM 601 N N . GLY A 1 75 ? 17.667 -5.519 -11.771 1.00 95.00 75 GLY A N 1
ATOM 602 C CA . GLY A 1 75 ? 16.416 -5.240 -11.083 1.00 95.00 75 GLY A CA 1
ATOM 603 C C . GLY A 1 75 ? 16.585 -4.226 -9.956 1.00 95.00 75 GLY A C 1
ATOM 604 O O . GLY A 1 75 ? 17.619 -3.565 -9.813 1.00 95.00 75 GLY A O 1
ATOM 605 N N . ILE A 1 76 ? 15.561 -4.131 -9.113 1.00 95.75 76 ILE A N 1
ATOM 606 C CA . ILE A 1 76 ? 15.630 -3.397 -7.849 1.00 95.75 76 ILE A CA 1
ATOM 607 C C . ILE A 1 76 ? 15.227 -4.299 -6.688 1.00 95.75 76 ILE A C 1
ATOM 609 O O . ILE A 1 76 ? 14.359 -5.158 -6.813 1.00 95.75 76 ILE A O 1
ATOM 613 N N . TYR A 1 77 ? 15.828 -4.062 -5.524 1.00 96.38 77 TYR A N 1
ATOM 614 C CA . TYR A 1 77 ? 15.490 -4.775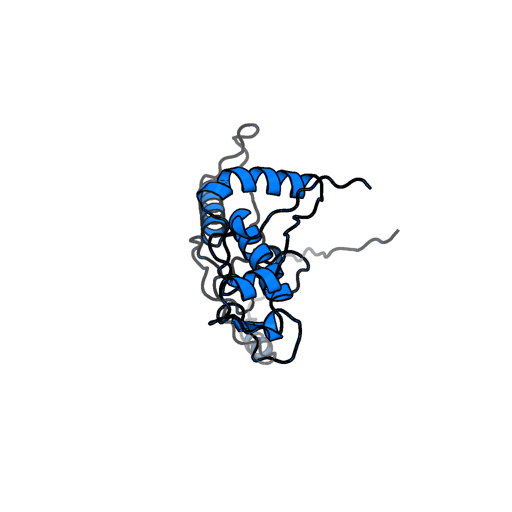 -4.299 1.00 96.38 77 TYR A CA 1
ATOM 615 C C . TYR A 1 77 ? 14.822 -3.841 -3.291 1.00 96.38 77 TYR A C 1
ATOM 617 O O . TYR A 1 77 ? 15.404 -2.840 -2.866 1.00 96.38 77 TYR A O 1
ATOM 625 N N . ASP A 1 78 ? 13.610 -4.184 -2.865 1.00 94.44 78 ASP A N 1
ATOM 626 C CA . ASP A 1 78 ? 12.910 -3.472 -1.804 1.00 94.44 78 ASP A CA 1
ATOM 627 C C . ASP A 1 78 ? 13.287 -4.062 -0.441 1.00 94.44 78 ASP A C 1
ATOM 629 O O . ASP A 1 78 ? 12.795 -5.106 -0.005 1.00 94.44 78 ASP A O 1
ATOM 633 N N . ALA A 1 79 ? 14.156 -3.351 0.279 1.00 94.06 79 ALA A N 1
ATOM 634 C CA . ALA A 1 79 ? 14.677 -3.802 1.565 1.00 94.06 79 ALA A CA 1
ATOM 635 C C . ALA A 1 79 ? 13.600 -4.015 2.645 1.00 94.06 79 ALA A C 1
ATOM 637 O O . ALA A 1 79 ? 13.852 -4.762 3.599 1.00 94.06 79 ALA A O 1
ATOM 638 N N . LYS A 1 80 ? 12.429 -3.373 2.533 1.00 86.88 80 LYS A N 1
ATOM 639 C CA . LYS A 1 80 ? 11.348 -3.471 3.521 1.00 86.88 80 LYS A CA 1
ATOM 640 C C . LYS A 1 80 ? 10.481 -4.702 3.281 1.00 86.88 80 LYS A C 1
ATOM 642 O O . LYS A 1 80 ? 10.170 -5.400 4.242 1.00 86.88 80 LYS A O 1
ATOM 647 N N . THR A 1 81 ? 10.084 -4.956 2.037 1.00 86.69 81 THR A N 1
ATOM 648 C CA . THR A 1 81 ? 9.235 -6.109 1.676 1.00 86.69 81 THR A CA 1
ATOM 649 C C . THR A 1 81 ? 10.040 -7.362 1.360 1.00 86.69 81 THR A C 1
ATOM 651 O O . THR A 1 81 ? 9.470 -8.447 1.356 1.00 86.69 81 THR A O 1
ATOM 654 N N . LYS A 1 82 ? 11.359 -7.229 1.161 1.00 92.69 82 LYS A N 1
ATOM 655 C CA . LYS A 1 82 ? 12.274 -8.296 0.726 1.00 92.69 82 LYS A CA 1
ATOM 656 C C . LYS A 1 82 ? 11.964 -8.825 -0.677 1.00 92.69 82 LYS A C 1
ATOM 658 O O . LYS A 1 82 ? 12.449 -9.893 -1.034 1.00 92.69 82 LYS A O 1
ATOM 663 N N . LEU A 1 83 ? 11.189 -8.071 -1.454 1.00 91.75 83 LEU A N 1
ATOM 664 C CA . LEU A 1 83 ? 10.861 -8.389 -2.837 1.00 91.75 83 LEU A CA 1
ATOM 665 C C . LEU A 1 83 ? 11.931 -7.827 -3.772 1.00 91.75 83 LEU A C 1
ATOM 667 O O . LEU A 1 83 ? 12.449 -6.727 -3.557 1.00 91.75 83 LEU A O 1
ATOM 671 N N . HIS A 1 84 ? 12.250 -8.599 -4.802 1.00 96.44 84 HIS A N 1
ATOM 672 C CA . HIS A 1 84 ? 13.069 -8.169 -5.926 1.00 96.44 84 HIS A CA 1
ATOM 673 C C . HIS A 1 84 ? 12.154 -7.999 -7.141 1.00 96.44 84 HIS A C 1
ATOM 675 O O . HIS A 1 84 ? 11.235 -8.795 -7.324 1.00 96.44 84 HIS A O 1
ATOM 681 N N . TYR A 1 85 ? 12.365 -6.926 -7.898 1.00 96.75 85 TYR A N 1
ATOM 682 C CA . TYR A 1 85 ? 11.595 -6.603 -9.093 1.00 96.75 85 TYR A CA 1
ATOM 683 C C . TYR A 1 85 ? 12.543 -6.600 -10.286 1.00 96.75 85 TYR A C 1
ATOM 685 O O . TYR A 1 85 ? 13.433 -5.749 -10.369 1.00 96.75 85 TYR A O 1
ATOM 693 N N . ASP A 1 86 ? 12.323 -7.524 -11.217 1.00 97.12 86 ASP A N 1
ATOM 694 C CA . ASP A 1 86 ? 13.113 -7.647 -12.446 1.00 97.12 86 ASP A CA 1
ATOM 695 C C . ASP A 1 86 ? 12.704 -6.619 -13.511 1.00 97.12 86 ASP A C 1
ATOM 697 O O . ASP A 1 86 ? 13.446 -6.363 -14.458 1.00 97.12 86 ASP A O 1
ATOM 701 N N . ASN A 1 87 ? 11.524 -6.006 -13.371 1.00 96.56 87 ASN A N 1
ATOM 702 C CA . ASN A 1 87 ? 11.011 -5.005 -14.301 1.00 96.56 87 ASN A CA 1
ATOM 703 C C . ASN A 1 87 ? 10.285 -3.855 -13.588 1.00 96.56 87 ASN A C 1
ATOM 705 O O . ASN A 1 87 ? 9.676 -4.008 -12.527 1.00 96.56 87 ASN A O 1
ATOM 709 N N . MET A 1 88 ? 10.336 -2.680 -14.214 1.00 96.69 88 MET A N 1
ATOM 710 C CA . MET A 1 88 ? 9.768 -1.455 -13.655 1.00 96.69 88 MET A CA 1
ATOM 711 C C . MET A 1 88 ? 8.242 -1.463 -13.602 1.00 96.69 88 MET A C 1
ATOM 713 O O . MET A 1 88 ? 7.669 -0.819 -12.728 1.00 96.69 88 MET A O 1
ATOM 717 N N . PHE A 1 89 ? 7.585 -2.174 -14.517 1.00 95.94 89 PHE A N 1
ATOM 718 C CA . PHE A 1 89 ? 6.128 -2.224 -14.564 1.00 95.94 89 PHE A CA 1
ATOM 719 C C . PHE A 1 89 ? 5.549 -2.830 -13.280 1.00 95.94 89 PHE A C 1
ATOM 721 O O . PHE A 1 89 ? 4.684 -2.220 -12.655 1.00 95.94 89 PHE A O 1
ATOM 728 N N . GLU A 1 90 ? 6.075 -3.969 -12.829 1.00 95.69 90 GLU A N 1
ATOM 729 C CA . GLU A 1 90 ? 5.660 -4.595 -11.567 1.00 95.69 90 GLU A CA 1
ATOM 730 C C . GLU A 1 90 ? 5.960 -3.700 -10.362 1.00 95.69 90 GLU A C 1
ATOM 732 O O . GLU A 1 90 ? 5.103 -3.511 -9.499 1.00 95.69 90 GLU A O 1
ATOM 737 N N . ALA A 1 91 ? 7.131 -3.056 -10.337 1.00 96.12 91 ALA A N 1
ATOM 738 C CA . ALA A 1 91 ? 7.467 -2.102 -9.284 1.00 96.12 91 ALA A CA 1
ATOM 739 C C . ALA A 1 91 ? 6.502 -0.901 -9.236 1.00 96.12 91 ALA A C 1
ATOM 741 O O . ALA A 1 91 ? 6.140 -0.449 -8.148 1.00 96.12 91 ALA A O 1
ATOM 742 N N . GLN A 1 92 ? 6.061 -0.384 -10.388 1.00 95.06 92 GLN A N 1
ATOM 743 C CA . GLN A 1 92 ? 5.074 0.700 -10.477 1.00 95.06 92 GLN A CA 1
ATOM 744 C C . GLN A 1 92 ? 3.682 0.255 -10.003 1.00 95.06 92 GLN A C 1
ATOM 746 O O . GLN A 1 92 ? 3.004 1.004 -9.291 1.00 95.06 92 GLN A O 1
ATOM 751 N N . VAL A 1 93 ? 3.273 -0.974 -10.329 1.00 93.56 93 VAL A N 1
ATOM 752 C CA . VAL A 1 93 ? 2.016 -1.570 -9.847 1.00 93.56 93 VAL A CA 1
ATOM 753 C C . VAL A 1 93 ? 2.027 -1.710 -8.321 1.00 93.56 93 VAL A C 1
ATOM 755 O O . VAL A 1 93 ? 1.108 -1.230 -7.650 1.00 93.56 93 VAL A O 1
ATOM 758 N N . ASP A 1 94 ? 3.088 -2.272 -7.744 1.00 94.81 94 ASP A N 1
ATOM 759 C CA . ASP A 1 94 ? 3.190 -2.459 -6.291 1.00 94.81 94 ASP A CA 1
ATOM 760 C C . ASP A 1 94 ? 3.387 -1.140 -5.534 1.00 94.81 94 ASP A C 1
ATOM 762 O O . ASP A 1 94 ? 2.899 -0.975 -4.408 1.00 94.81 94 ASP A O 1
ATOM 766 N N . ALA A 1 95 ? 4.010 -0.143 -6.166 1.00 95.44 95 ALA A N 1
ATOM 767 C CA . ALA A 1 95 ? 4.029 1.219 -5.651 1.00 95.44 95 ALA A CA 1
ATOM 768 C C . ALA A 1 95 ? 2.601 1.783 -5.535 1.00 95.44 95 ALA A C 1
ATOM 770 O O . ALA A 1 95 ? 2.252 2.374 -4.508 1.00 95.44 95 ALA A O 1
ATOM 771 N N . ALA A 1 96 ? 1.739 1.572 -6.533 1.00 93.62 96 ALA A N 1
ATOM 772 C CA . ALA A 1 96 ? 0.348 2.008 -6.460 1.00 93.62 96 ALA A CA 1
ATOM 773 C C . ALA A 1 96 ? -0.416 1.296 -5.329 1.00 93.62 96 ALA A C 1
ATOM 775 O O . ALA A 1 96 ? -1.073 1.968 -4.528 1.00 93.62 96 ALA A O 1
ATOM 776 N N . TYR A 1 97 ? -0.272 -0.026 -5.182 1.00 91.31 97 TYR A N 1
ATOM 777 C CA . TYR A 1 97 ? -0.868 -0.770 -4.061 1.00 91.31 97 TYR A CA 1
ATOM 778 C C . TYR A 1 97 ? -0.418 -0.233 -2.696 1.00 91.31 97 TYR A C 1
ATOM 780 O O . TYR A 1 97 ? -1.245 0.044 -1.825 1.00 91.31 97 TYR A O 1
ATOM 788 N N . SER A 1 98 ? 0.881 0.009 -2.533 1.00 91.25 98 SER A N 1
ATOM 789 C CA . SER A 1 98 ? 1.474 0.594 -1.326 1.00 91.25 98 SER A CA 1
ATOM 790 C C . SER A 1 98 ? 0.870 1.96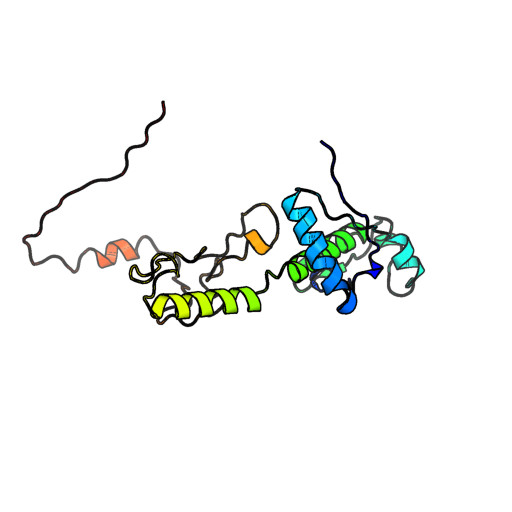4 -0.974 1.00 91.25 98 SER A C 1
ATOM 792 O O . SER A 1 98 ? 0.576 2.239 0.196 1.00 91.25 98 SER A O 1
ATOM 794 N N . ALA A 1 99 ? 0.615 2.818 -1.970 1.00 91.75 99 ALA A N 1
ATOM 795 C CA . ALA A 1 99 ? -0.042 4.108 -1.761 1.00 91.75 99 ALA A CA 1
ATOM 796 C C . ALA A 1 99 ? -1.524 3.962 -1.377 1.00 91.75 99 ALA A C 1
ATOM 798 O O . ALA A 1 99 ? -1.996 4.667 -0.475 1.00 91.75 99 ALA A O 1
ATOM 799 N N . LEU A 1 100 ? -2.250 3.043 -2.022 1.00 89.31 100 LEU A N 1
ATOM 800 C CA . LEU A 1 100 ? -3.661 2.756 -1.748 1.00 89.31 100 LEU A CA 1
ATOM 801 C C . LEU A 1 100 ? -3.873 2.268 -0.313 1.00 89.31 100 LEU A C 1
ATOM 803 O O . LEU A 1 100 ? -4.724 2.806 0.397 1.00 89.31 100 LEU A O 1
ATOM 807 N N . GLU A 1 101 ? -3.059 1.322 0.155 1.00 83.94 101 GLU A N 1
ATOM 808 C CA . GLU A 1 101 ? -3.143 0.784 1.519 1.00 83.94 101 GLU A CA 1
ATOM 809 C C . GLU A 1 101 ? -2.961 1.876 2.582 1.00 83.94 101 GLU A C 1
ATOM 811 O O . GLU A 1 101 ? -3.699 1.948 3.572 1.00 83.94 101 GLU A O 1
ATOM 816 N N . LYS A 1 102 ? -2.014 2.792 2.351 1.00 85.00 102 LYS A N 1
ATOM 817 C CA . LYS A 1 102 ? -1.751 3.917 3.257 1.00 85.00 102 LYS A CA 1
ATOM 818 C C . LYS A 1 102 ? -2.869 4.961 3.212 1.00 85.00 102 LYS A C 1
ATOM 820 O O . LYS A 1 102 ? -3.205 5.534 4.252 1.00 85.00 102 LYS A O 1
ATOM 825 N N . ALA A 1 103 ? -3.473 5.196 2.045 1.00 82.75 103 ALA A N 1
ATOM 826 C CA . ALA A 1 103 ? -4.594 6.123 1.885 1.00 82.75 103 ALA A CA 1
ATOM 827 C C . ALA A 1 103 ? -5.894 5.611 2.515 1.00 82.75 103 ALA A C 1
ATOM 829 O O . ALA A 1 103 ? -6.612 6.401 3.136 1.00 82.75 103 ALA A O 1
ATOM 830 N N . ALA A 1 104 ? -6.153 4.302 2.423 1.00 72.06 104 ALA A N 1
ATOM 831 C CA . ALA A 1 104 ? -7.309 3.629 3.018 1.00 72.06 104 ALA A CA 1
ATOM 832 C C . ALA A 1 104 ? -7.310 3.672 4.560 1.00 72.06 104 ALA A C 1
ATOM 834 O O . ALA A 1 104 ? -8.304 3.346 5.202 1.00 72.06 104 ALA A O 1
ATOM 835 N N . GLY A 1 105 ? -6.211 4.114 5.183 1.00 68.81 105 GLY A N 1
ATOM 836 C CA . GLY A 1 105 ? -6.132 4.307 6.627 1.00 68.81 105 GLY A CA 1
ATOM 837 C C . GLY A 1 105 ? -5.860 3.027 7.416 1.00 68.81 105 GLY A C 1
ATOM 838 O O . GLY A 1 105 ? -5.861 3.090 8.649 1.00 68.81 105 GLY A O 1
ATOM 839 N N . ALA A 1 106 ? -5.555 1.912 6.744 1.00 71.94 106 ALA A N 1
ATOM 840 C CA . ALA A 1 106 ? -5.096 0.658 7.340 1.00 71.94 106 ALA A CA 1
ATOM 841 C C . ALA A 1 106 ? -3.641 0.785 7.834 1.00 71.94 106 ALA A C 1
ATOM 843 O O . ALA A 1 106 ? -2.711 0.167 7.329 1.00 71.94 106 ALA A O 1
ATOM 844 N N . THR A 1 107 ? -3.428 1.651 8.826 1.00 72.75 107 THR A N 1
ATOM 845 C CA . THR A 1 107 ? -2.116 1.895 9.433 1.00 72.75 107 THR A CA 1
ATOM 846 C C . THR A 1 107 ? -2.065 1.328 10.844 1.00 72.75 107 THR A C 1
ATOM 848 O O . THR A 1 107 ? -3.062 1.360 11.568 1.00 72.75 107 THR A O 1
ATOM 851 N N . VAL A 1 108 ? -0.877 0.910 11.293 1.00 71.69 108 VAL A N 1
ATOM 852 C CA . VAL A 1 108 ? -0.645 0.468 12.682 1.00 71.69 108 VAL A CA 1
ATOM 853 C C . VAL A 1 108 ? -1.106 1.531 13.687 1.00 71.69 108 VAL A C 1
ATOM 855 O O . VAL A 1 108 ? -1.710 1.213 14.709 1.00 71.69 108 VAL A O 1
ATOM 858 N N . LYS A 1 109 ? -0.882 2.818 13.384 1.00 77.19 109 LYS A N 1
ATOM 859 C CA . LYS A 1 109 ? -1.331 3.940 14.220 1.00 77.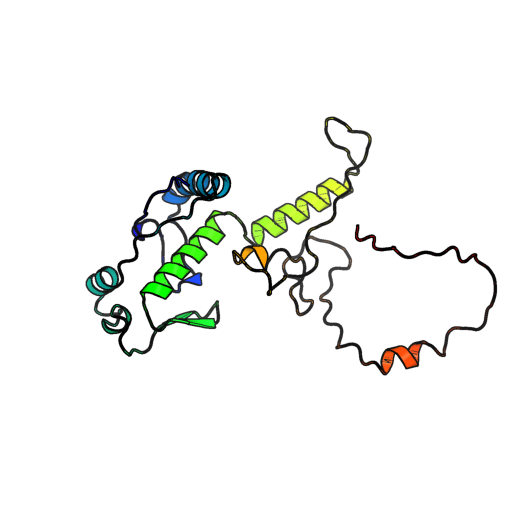19 109 LYS A CA 1
ATOM 860 C C . LYS A 1 109 ? -2.854 3.977 14.349 1.00 77.19 109 LYS A C 1
ATOM 862 O O . LYS A 1 109 ? -3.356 4.111 15.467 1.00 77.19 109 LYS A O 1
ATOM 867 N N . ASN A 1 110 ? -3.583 3.855 13.242 1.00 78.56 110 ASN A N 1
ATOM 868 C CA . ASN A 1 110 ? -5.045 3.866 13.254 1.00 78.56 110 ASN A CA 1
ATOM 869 C C . ASN A 1 110 ? -5.610 2.612 13.926 1.00 78.56 110 ASN A C 1
ATOM 871 O O . ASN A 1 110 ? -6.476 2.749 14.787 1.00 78.56 110 ASN A O 1
ATOM 875 N N . ALA A 1 111 ? -5.064 1.428 13.632 1.00 81.75 111 ALA A N 1
ATOM 876 C CA . ALA A 1 111 ? -5.456 0.170 14.271 1.00 81.75 111 ALA A CA 1
ATOM 877 C C . ALA A 1 111 ? -5.260 0.224 15.796 1.00 81.75 111 ALA A C 1
ATOM 879 O O . ALA A 1 111 ? -6.193 -0.017 16.566 1.00 81.75 111 ALA A O 1
ATOM 880 N N . ARG A 1 112 ? -4.079 0.668 16.251 1.00 82.75 112 ARG A N 1
ATOM 881 C CA . ARG A 1 112 ? -3.774 0.880 17.674 1.00 82.75 112 ARG A CA 1
ATOM 882 C C . ARG A 1 112 ? -4.725 1.884 18.319 1.00 82.75 112 ARG A C 1
ATOM 884 O O . ARG A 1 112 ? -5.199 1.659 19.432 1.00 82.75 112 ARG A O 1
ATOM 891 N N . THR A 1 113 ? -4.996 2.996 17.639 1.00 85.38 113 THR A N 1
ATOM 892 C CA . THR A 1 113 ? -5.869 4.064 18.146 1.00 85.38 113 THR A CA 1
ATOM 893 C C . THR A 1 113 ? -7.305 3.571 18.287 1.00 85.38 113 THR A C 1
ATOM 895 O O . THR A 1 113 ? -7.894 3.722 19.358 1.00 85.38 113 THR A O 1
ATOM 898 N N . TYR A 1 114 ? -7.841 2.922 17.252 1.00 86.50 114 TYR A N 1
ATOM 899 C CA . TYR A 1 114 ? -9.176 2.334 17.258 1.00 86.50 114 TYR A CA 1
ATOM 900 C C . TYR A 1 114 ? -9.322 1.310 18.385 1.00 86.50 114 TYR A C 1
ATOM 902 O O . TYR A 1 114 ? -10.181 1.477 19.249 1.00 86.50 114 TYR A O 1
ATOM 910 N N . ASN A 1 115 ? -8.430 0.317 18.461 1.00 89.19 115 ASN A N 1
ATOM 911 C CA . ASN A 1 115 ? -8.532 -0.755 19.453 1.00 89.19 115 ASN A CA 1
ATOM 912 C C . ASN A 1 115 ? -8.311 -0.258 20.893 1.00 89.19 115 ASN A C 1
ATOM 914 O O . ASN A 1 115 ? -8.998 -0.704 21.817 1.00 89.19 115 ASN A O 1
ATOM 918 N N . ARG A 1 116 ? -7.448 0.744 21.111 1.00 88.56 116 ARG A N 1
ATOM 919 C CA . ARG A 1 116 ? -7.311 1.402 22.422 1.00 88.56 116 ARG A CA 1
ATOM 920 C C . ARG A 1 116 ? -8.575 2.165 22.817 1.00 88.56 116 ARG A C 1
ATOM 922 O O . ARG A 1 116 ? -8.999 2.095 23.973 1.00 88.56 116 ARG A O 1
ATOM 929 N N . HIS A 1 117 ? -9.174 2.905 21.886 1.00 92.69 117 HIS A N 1
ATOM 930 C CA . HIS A 1 117 ? -10.411 3.642 22.137 1.00 92.69 117 HIS A CA 1
ATOM 931 C C . HIS A 1 117 ? -11.599 2.706 22.348 1.00 92.69 117 HIS A C 1
ATOM 933 O O . HIS A 1 117 ? -12.385 2.946 23.263 1.00 92.69 117 HIS A O 1
ATOM 939 N N . LEU A 1 118 ? -11.687 1.614 21.587 1.00 90.50 118 LEU A N 1
ATOM 940 C CA . LEU A 1 118 ? -12.678 0.561 21.777 1.00 90.50 118 LEU A CA 1
ATOM 941 C C . LEU A 1 118 ? -12.549 -0.047 23.177 1.00 90.50 118 LEU A C 1
ATOM 943 O O . LEU A 1 118 ? -13.525 -0.048 23.923 1.00 90.50 118 LEU A O 1
ATOM 947 N N . ARG A 1 119 ? -11.339 -0.439 23.606 1.00 89.69 119 ARG A N 1
ATOM 948 C CA . ARG A 1 119 ? -11.093 -0.915 24.980 1.00 89.69 119 ARG A CA 1
ATOM 949 C C . ARG A 1 119 ? -11.569 0.101 26.018 1.00 89.69 119 ARG A C 1
ATOM 951 O O . ARG A 1 119 ? -12.381 -0.236 26.876 1.00 89.69 119 ARG A O 1
ATOM 958 N N . LYS A 1 120 ? -11.136 1.363 25.906 1.00 91.12 120 LYS A N 1
ATOM 959 C CA . LYS A 1 120 ? -11.555 2.458 26.804 1.00 91.12 120 LYS A CA 1
ATOM 960 C C . LYS A 1 120 ? -13.071 2.697 26.774 1.00 91.12 120 LYS A C 1
ATOM 962 O O . LYS A 1 120 ? -13.646 3.157 27.757 1.00 91.12 120 LYS A O 1
ATOM 967 N N . ARG A 1 121 ? -13.741 2.428 25.653 1.00 92.00 121 ARG A N 1
ATOM 968 C CA . ARG A 1 121 ? -15.196 2.554 25.506 1.00 92.00 121 ARG A CA 1
ATOM 969 C C . ARG A 1 121 ? -15.942 1.404 26.177 1.00 92.00 121 ARG A C 1
ATOM 971 O O . ARG A 1 121 ? -17.001 1.656 26.758 1.00 92.00 121 ARG A O 1
ATOM 978 N N . LEU A 1 122 ? -15.408 0.188 26.102 1.00 89.88 122 LEU A N 1
ATOM 979 C CA . LEU A 1 122 ? -15.983 -1.015 26.707 1.00 89.88 122 LEU A CA 1
ATOM 980 C C . LEU A 1 122 ? -15.795 -1.029 28.232 1.00 89.88 122 LEU A C 1
ATOM 982 O O . LEU A 1 122 ? -16.727 -1.385 28.949 1.00 89.88 122 LEU A O 1
ATOM 986 N N . THR A 1 123 ? -14.665 -0.534 28.756 1.00 90.44 123 THR A N 1
ATOM 987 C CA . THR A 1 123 ? -14.439 -0.430 30.216 1.00 90.44 123 THR A CA 1
ATOM 988 C C . THR A 1 123 ? -15.426 0.502 30.917 1.00 90.44 123 THR A C 1
ATOM 990 O O . THR A 1 123 ? -15.704 0.315 32.097 1.00 90.44 123 THR A O 1
ATOM 993 N N . LYS A 1 124 ? -16.026 1.459 30.195 1.00 92.56 124 LYS A N 1
ATOM 994 C CA . LYS A 1 124 ? -17.103 2.313 30.724 1.00 92.56 124 LYS A CA 1
ATOM 995 C C . LYS A 1 124 ? -18.397 1.546 31.029 1.00 92.56 124 LYS A C 1
ATOM 997 O O . LYS A 1 124 ? -19.282 2.134 31.638 1.00 92.56 124 LYS A O 1
ATOM 1002 N N . LYS A 1 125 ? -18.553 0.300 30.554 1.00 92.00 125 LYS A N 1
ATOM 1003 C CA . LYS A 1 125 ? -19.760 -0.539 30.711 1.00 92.00 125 LYS A CA 1
ATOM 1004 C C . LYS A 1 125 ? -21.074 0.165 30.315 1.00 92.00 125 LYS A C 1
ATOM 1006 O O . LYS A 1 125 ? -22.138 -0.168 30.819 1.00 92.00 125 LYS A O 1
ATOM 1011 N N . LYS A 1 126 ? -21.012 1.139 29.397 1.00 91.00 126 LYS A N 1
ATOM 1012 C CA . LYS A 1 126 ? -22.184 1.874 28.885 1.00 91.00 126 LYS A CA 1
ATOM 1013 C C . LYS A 1 126 ? -22.729 1.235 27.611 1.00 91.00 126 LYS A C 1
ATOM 1015 O O . LYS A 1 126 ? -21.938 0.824 26.755 1.00 91.00 126 LYS A O 1
ATOM 1020 N N . GLY A 1 127 ? -24.050 1.241 27.457 1.00 88.62 127 GLY A N 1
ATOM 1021 C CA . GLY A 1 127 ? -24.735 0.820 26.237 1.00 88.62 127 GLY A CA 1
ATOM 1022 C C . GLY A 1 127 ? -24.670 1.826 25.092 1.00 88.62 127 GLY A C 1
ATOM 1023 O O . GLY A 1 127 ? -23.879 2.772 25.128 1.00 88.62 127 GLY A O 1
ATOM 1024 N N . THR A 1 128 ? -25.464 1.609 24.047 1.00 93.38 128 THR A N 1
ATOM 1025 C CA . THR A 1 128 ? -25.617 2.545 22.916 1.00 93.38 128 THR A CA 1
ATOM 1026 C C . THR A 1 128 ? -26.649 3.631 23.249 1.00 93.38 128 THR A C 1
ATOM 1028 O O . THR A 1 128 ? -27.387 3.463 24.218 1.00 93.38 128 THR A O 1
ATOM 1031 N N . PRO A 1 129 ? -26.757 4.731 22.477 1.00 93.00 129 PRO A N 1
ATOM 1032 C CA . PRO A 1 129 ? -27.776 5.757 22.728 1.00 93.00 129 PRO A CA 1
ATOM 1033 C C . PRO A 1 129 ? -29.209 5.206 22.801 1.00 93.00 129 PRO A C 1
ATOM 1035 O O . PRO A 1 129 ? -29.962 5.595 23.685 1.00 93.00 129 PRO A O 1
ATOM 1038 N N . LEU A 1 130 ? -29.554 4.245 21.934 1.00 85.62 130 LEU A N 1
ATOM 1039 C CA . LEU A 1 130 ? -30.869 3.591 21.919 1.00 85.62 130 LEU A CA 1
ATOM 1040 C C . LEU A 1 130 ? -31.077 2.627 23.101 1.00 85.62 130 LEU A C 1
ATOM 1042 O O . LEU A 1 130 ? -32.197 2.429 23.559 1.00 85.62 130 LEU A O 1
ATOM 1046 N N . ARG A 1 131 ? -30.003 1.998 23.595 1.00 92.25 131 ARG A N 1
ATOM 1047 C CA . ARG A 1 131 ? -30.040 1.014 24.691 1.00 92.25 131 ARG A CA 1
ATOM 1048 C C . ARG A 1 131 ? -28.996 1.357 25.760 1.00 92.25 131 ARG A C 1
ATOM 1050 O O . ARG A 1 131 ? -28.053 0.590 25.955 1.00 92.25 131 ARG A O 1
ATOM 1057 N N . PRO A 1 132 ? -29.130 2.487 26.479 1.00 91.69 132 PRO A N 1
ATOM 1058 C CA . PRO A 1 132 ? -28.051 3.025 27.313 1.00 91.69 132 PRO A CA 1
ATOM 1059 C C . PRO A 1 132 ? -27.731 2.153 28.533 1.00 91.69 132 PRO A C 1
ATOM 1061 O O . PRO A 1 132 ? -26.590 2.146 29.001 1.00 91.69 132 PRO A O 1
ATOM 1064 N N . LYS A 1 133 ? -28.724 1.395 29.017 1.00 93.19 133 LYS A N 1
ATOM 1065 C CA . LYS A 1 133 ? -28.633 0.533 30.206 1.00 93.19 133 LYS A CA 1
ATOM 1066 C C . LYS A 1 133 ? -28.022 -0.849 29.938 1.00 93.19 133 LYS A C 1
ATOM 1068 O O . LYS A 1 133 ? -27.728 -1.555 30.893 1.00 93.19 133 LYS A O 1
ATOM 1073 N N . ILE A 1 134 ? -27.833 -1.244 28.676 1.00 93.25 134 ILE A N 1
ATOM 1074 C CA . ILE A 1 134 ? -27.314 -2.572 28.309 1.00 93.25 134 ILE A CA 1
ATOM 1075 C C . ILE A 1 134 ? -25.857 -2.416 27.853 1.00 93.25 134 ILE A C 1
ATOM 1077 O O . ILE A 1 134 ? -25.641 -1.868 26.772 1.00 93.25 134 ILE A O 1
ATOM 1081 N N . PRO A 1 135 ? -24.850 -2.859 28.630 1.00 93.75 135 PRO A N 1
ATOM 1082 C CA . PRO A 1 135 ? -23.444 -2.688 28.270 1.00 93.75 135 PRO A CA 1
ATOM 1083 C C . PRO A 1 135 ? -23.100 -3.306 26.910 1.00 93.75 135 PRO A C 1
ATOM 1085 O O . PRO A 1 135 ? -23.465 -4.446 26.623 1.00 93.75 135 PRO A O 1
ATOM 1088 N N . VAL A 1 136 ? -22.346 -2.572 26.086 1.00 92.44 136 VAL A N 1
ATOM 1089 C CA . VAL A 1 136 ? -21.833 -3.106 24.816 1.00 92.44 136 VAL A CA 1
ATOM 1090 C C . VAL A 1 136 ? -20.754 -4.152 25.100 1.00 92.44 136 VAL A C 1
ATOM 1092 O O . VAL A 1 136 ? -19.824 -3.896 25.865 1.00 92.44 136 VAL A O 1
ATOM 1095 N N . ARG A 1 137 ? -20.858 -5.311 24.444 1.00 89.88 137 ARG A N 1
ATOM 1096 C CA . ARG A 1 137 ? -19.816 -6.344 24.370 1.00 89.88 137 ARG A CA 1
ATOM 1097 C C . ARG A 1 137 ? -19.296 -6.392 22.936 1.00 89.88 137 ARG A C 1
ATOM 1099 O O . ARG A 1 137 ? -20.085 -6.262 22.005 1.00 89.88 137 ARG A O 1
ATOM 1106 N N . ALA A 1 138 ? -17.992 -6.562 22.764 1.00 88.31 138 ALA A N 1
ATOM 1107 C CA . ALA A 1 138 ? -17.372 -6.695 21.452 1.00 88.31 138 ALA A CA 1
ATOM 1108 C C . ALA A 1 138 ? -16.211 -7.689 21.516 1.00 88.31 138 ALA A C 1
ATOM 1110 O O . ALA A 1 138 ? -15.567 -7.823 22.558 1.00 88.31 138 ALA A O 1
ATOM 1111 N N . TYR A 1 139 ? -15.949 -8.341 20.389 1.00 85.62 139 TYR A N 1
ATOM 1112 C CA . TYR A 1 139 ? -14.781 -9.184 20.168 1.00 85.62 139 TYR A CA 1
ATOM 1113 C C . TYR A 1 139 ? -13.839 -8.437 19.226 1.00 85.62 139 TYR A C 1
ATOM 1115 O O . TYR A 1 139 ? -14.283 -7.897 18.214 1.00 85.62 139 TYR A O 1
ATOM 1123 N N . VAL A 1 140 ? -12.556 -8.355 19.581 1.00 84.56 140 VAL A N 1
ATOM 1124 C CA . VAL A 1 140 ? -11.552 -7.736 18.709 1.00 84.56 140 VAL A CA 1
ATOM 1125 C C . VAL A 1 140 ? -11.151 -8.762 17.659 1.00 84.56 140 VAL A C 1
ATOM 1127 O O . VAL A 1 140 ? -10.638 -9.826 17.999 1.00 84.56 140 VAL A O 1
ATOM 1130 N N . PHE A 1 141 ? -11.400 -8.437 16.396 1.00 81.44 141 PHE A N 1
ATOM 1131 C CA . PHE A 1 141 ? -10.925 -9.215 15.263 1.00 81.44 141 PHE A CA 1
ATOM 1132 C C . PHE A 1 141 ? -9.565 -8.659 14.800 1.00 81.44 141 PHE A C 1
ATOM 1134 O O . PHE A 1 141 ? -9.473 -7.458 14.555 1.00 81.44 141 PHE A O 1
ATOM 1141 N N . ALA A 1 142 ? -8.491 -9.438 14.683 1.00 86.06 142 ALA A N 1
ATOM 1142 C CA . ALA A 1 142 ? -8.306 -10.839 15.086 1.00 86.06 142 ALA A CA 1
ATOM 1143 C C . ALA A 1 142 ? -7.195 -10.951 16.139 1.00 86.06 142 ALA A C 1
ATOM 1145 O O . ALA A 1 142 ? -6.516 -9.974 16.463 1.00 86.06 142 ALA A O 1
ATOM 1146 N N . LEU A 1 143 ? -6.994 -12.149 16.691 1.00 84.56 143 LEU A N 1
ATOM 1147 C CA . LEU A 1 143 ? -5.888 -12.363 17.620 1.00 84.56 143 LEU A CA 1
ATOM 1148 C C . LEU A 1 143 ? -4.542 -12.347 16.883 1.00 84.56 143 LEU A C 1
ATOM 1150 O O . LEU A 1 143 ? -3.639 -11.638 17.312 1.00 84.56 143 LEU A O 1
ATOM 1154 N N . PHE A 1 144 ? -4.437 -13.036 15.746 1.00 84.50 144 PHE A N 1
ATOM 1155 C CA . PHE A 1 144 ? -3.205 -13.155 14.962 1.00 84.50 144 PHE A CA 1
ATOM 1156 C C . PHE A 1 144 ? -3.343 -12.535 13.571 1.00 84.50 144 PHE A C 1
ATOM 1158 O O . PHE A 1 144 ? -4.434 -12.488 13.007 1.00 84.50 144 PHE A O 1
ATOM 1165 N N . ASN A 1 145 ? -2.225 -12.066 13.021 1.00 81.50 145 ASN A N 1
ATOM 1166 C CA . ASN A 1 145 ? -2.106 -11.738 11.607 1.00 81.50 145 ASN A CA 1
ATOM 1167 C C . ASN A 1 145 ? -2.265 -13.016 10.778 1.00 81.50 145 ASN A C 1
ATOM 1169 O O . ASN A 1 145 ? -1.584 -14.013 11.017 1.00 81.50 145 ASN A O 1
ATOM 1173 N N . GLU A 1 146 ? -3.162 -12.978 9.800 1.00 78.25 146 GLU A N 1
ATOM 1174 C CA . GLU A 1 146 ? -3.512 -14.129 8.972 1.00 78.25 146 GLU A CA 1
ATOM 1175 C C . GLU A 1 146 ? -2.817 -14.023 7.609 1.00 78.25 146 GLU A C 1
ATOM 1177 O O . GLU A 1 146 ? -3.403 -13.583 6.622 1.00 78.25 146 GLU A O 1
ATOM 1182 N N . ASN A 1 147 ? -1.543 -14.418 7.549 1.00 77.88 147 ASN A N 1
ATOM 1183 C CA . ASN A 1 147 ? -0.697 -14.237 6.359 1.00 77.88 147 ASN A CA 1
ATOM 1184 C C . ASN A 1 147 ? -1.229 -14.922 5.089 1.00 77.88 147 ASN A C 1
ATOM 1186 O O . ASN A 1 147 ? -0.917 -14.479 3.988 1.00 77.88 147 ASN A O 1
ATOM 1190 N N . SER A 1 148 ? -2.029 -15.978 5.238 1.00 77.44 148 SER A N 1
ATOM 1191 C CA . SER A 1 148 ? -2.574 -16.754 4.119 1.00 77.44 148 SER A CA 1
ATOM 1192 C C . SER A 1 148 ? -3.884 -16.192 3.561 1.00 77.44 148 SER A C 1
ATOM 1194 O O . SER A 1 148 ? -4.486 -16.817 2.688 1.00 77.44 148 SER A O 1
ATOM 1196 N N . LYS A 1 149 ? -4.364 -15.041 4.054 1.00 65.12 149 LYS A N 1
ATOM 1197 C CA . LYS A 1 149 ? -5.583 -14.430 3.520 1.00 65.12 149 LYS A CA 1
ATOM 1198 C C . LYS A 1 149 ? -5.368 -13.869 2.109 1.00 65.12 149 LYS A C 1
ATOM 1200 O O . LYS A 1 149 ? -4.417 -13.102 1.898 1.00 65.12 149 LYS A O 1
ATOM 1205 N N . PRO A 1 150 ? -6.262 -14.201 1.156 1.00 56.97 150 PRO A N 1
ATOM 1206 C CA . PRO A 1 150 ? -6.269 -13.560 -0.149 1.00 56.97 150 PRO A CA 1
ATOM 1207 C C . PRO A 1 150 ? -6.721 -12.099 -0.017 1.00 56.97 150 PRO A C 1
ATOM 1209 O O . PRO A 1 150 ? -7.384 -11.726 0.950 1.00 56.97 150 PRO A O 1
ATOM 1212 N N . GLY A 1 151 ? -6.383 -11.271 -1.006 1.00 60.91 151 GLY A N 1
ATOM 1213 C CA . GLY A 1 151 ? -6.781 -9.862 -1.040 1.00 60.91 151 GLY A CA 1
ATOM 1214 C C . GLY A 1 151 ? -5.696 -8.883 -0.560 1.00 60.91 151 GLY A C 1
ATOM 1215 O O . GLY A 1 151 ? -4.505 -9.225 -0.582 1.00 60.91 151 GLY A O 1
ATOM 1216 N N . PRO A 1 152 ? -6.083 -7.646 -0.186 1.00 58.72 152 PRO A N 1
ATOM 1217 C CA . PRO A 1 152 ? -5.154 -6.569 0.173 1.00 58.72 152 PRO A CA 1
ATOM 1218 C C . PRO A 1 152 ? -4.267 -6.912 1.375 1.00 58.72 152 PRO A C 1
ATOM 1220 O O . PRO A 1 152 ? -4.653 -7.704 2.234 1.00 58.72 152 PRO A O 1
ATOM 1223 N N . THR A 1 153 ? -3.100 -6.273 1.519 1.00 65.56 153 THR A N 1
ATOM 1224 C CA . THR A 1 153 ? -2.193 -6.566 2.648 1.00 65.56 153 THR A CA 1
ATOM 1225 C C . THR A 1 153 ? -2.825 -6.264 3.999 1.00 65.56 153 THR A C 1
ATOM 1227 O O . THR A 1 153 ? -2.475 -6.911 4.984 1.00 65.56 153 THR A O 1
ATOM 1230 N N . SER A 1 154 ? -3.812 -5.368 4.069 1.00 67.62 154 SER A N 1
ATOM 1231 C CA . SER A 1 154 ? -4.596 -5.141 5.288 1.00 67.62 154 SER A CA 1
ATOM 1232 C C . SER A 1 154 ? -5.276 -6.408 5.819 1.00 67.62 154 SER A C 1
ATOM 1234 O O . SER A 1 154 ? -5.288 -6.602 7.032 1.00 67.62 154 SER A O 1
ATOM 1236 N N . GLU A 1 155 ? -5.754 -7.306 4.946 1.00 69.62 155 GLU A N 1
ATOM 1237 C CA . GLU A 1 155 ? -6.406 -8.571 5.335 1.00 69.62 155 GLU A CA 1
ATOM 1238 C C . GLU A 1 155 ? -5.469 -9.497 6.112 1.00 69.62 155 GLU A C 1
ATOM 1240 O O . GLU A 1 155 ? -5.886 -10.219 7.018 1.00 69.62 155 GLU A O 1
ATOM 1245 N N . ARG A 1 156 ? -4.172 -9.407 5.813 1.00 79.44 156 ARG A N 1
ATOM 1246 C CA . ARG A 1 156 ? -3.109 -10.160 6.482 1.00 79.44 156 ARG A CA 1
ATOM 1247 C C . ARG A 1 156 ? -2.646 -9.506 7.792 1.00 79.44 156 ARG A C 1
ATOM 1249 O O . ARG A 1 156 ? -1.830 -10.087 8.499 1.00 79.44 156 ARG A O 1
ATOM 1256 N N . ASN A 1 157 ? -3.143 -8.310 8.135 1.00 80.06 157 ASN A N 1
ATOM 1257 C CA . ASN A 1 157 ? -2.603 -7.454 9.204 1.00 80.06 157 ASN A CA 1
ATOM 1258 C C . ASN A 1 157 ? -3.643 -6.966 10.239 1.00 80.06 157 ASN A C 1
ATOM 1260 O O . ASN A 1 157 ? -3.470 -5.908 10.850 1.00 80.06 157 ASN A O 1
ATOM 1264 N N . PHE A 1 158 ? -4.718 -7.730 10.466 1.00 81.25 158 PHE A N 1
ATOM 1265 C CA . PHE A 1 158 ? -5.726 -7.423 11.496 1.00 81.25 158 PHE A CA 1
ATOM 1266 C C . PHE A 1 158 ? -5.332 -7.829 12.926 1.00 81.25 158 PHE A C 1
ATOM 1268 O O . PHE A 1 158 ? -5.943 -7.354 13.886 1.00 81.25 158 PHE A O 1
ATOM 1275 N N . GLY A 1 159 ? -4.342 -8.705 13.085 1.00 83.19 159 GLY A N 1
ATOM 1276 C CA . GLY A 1 159 ? -3.983 -9.330 14.352 1.00 83.19 159 GLY A CA 1
ATOM 1277 C C . GLY A 1 159 ? -3.484 -8.363 15.419 1.00 83.19 159 GLY A C 1
ATOM 1278 O O . GLY A 1 159 ? -2.783 -7.394 15.130 1.00 83.19 159 GLY A O 1
ATOM 1279 N N . LEU A 1 160 ? -3.782 -8.668 16.684 1.00 84.25 160 LEU A N 1
ATOM 1280 C CA . LEU A 1 160 ? -3.074 -8.086 17.832 1.00 84.25 160 LEU A CA 1
ATOM 1281 C C . LEU A 1 160 ? -1.655 -8.655 17.979 1.00 84.25 160 LEU A C 1
ATOM 1283 O O . LEU A 1 160 ? -0.777 -7.987 18.530 1.00 84.25 160 LEU A O 1
ATOM 1287 N N . PHE A 1 161 ? -1.432 -9.859 17.455 1.00 83.06 161 PHE A N 1
ATOM 1288 C CA . PHE A 1 161 ? -0.166 -10.576 17.430 1.00 83.06 161 PHE A CA 1
ATOM 1289 C C . PHE A 1 161 ? 0.246 -10.924 15.998 1.00 83.06 161 PHE A C 1
ATOM 1291 O O . PHE A 1 161 ? -0.586 -11.132 15.115 1.00 83.06 161 PHE A O 1
ATOM 1298 N N . LYS A 1 162 ? 1.549 -11.020 15.770 1.00 81.06 162 LYS A N 1
ATOM 1299 C CA . LYS A 1 162 ? 2.131 -11.633 14.576 1.00 81.06 162 LYS A CA 1
ATOM 1300 C C . LYS A 1 162 ? 2.097 -13.166 14.701 1.00 81.06 162 LYS A C 1
ATOM 1302 O O . LYS A 1 162 ? 1.866 -13.676 15.799 1.00 81.06 162 LYS A O 1
ATOM 1307 N N . PRO A 1 163 ? 2.359 -13.917 13.615 1.00 74.56 163 PRO A N 1
ATOM 1308 C CA . PRO A 1 163 ? 2.361 -15.383 13.659 1.00 74.56 163 PRO A CA 1
ATOM 1309 C C . PRO A 1 163 ? 3.393 -15.981 14.626 1.00 74.56 163 PRO A C 1
ATOM 1311 O O . PRO A 1 163 ? 3.194 -17.081 15.121 1.00 74.56 163 PRO A O 1
ATOM 1314 N N . ASP A 1 164 ? 4.471 -15.249 14.918 1.00 78.50 164 ASP A N 1
ATOM 1315 C CA . ASP A 1 164 ? 5.513 -15.630 15.882 1.00 78.50 164 ASP A CA 1
ATOM 1316 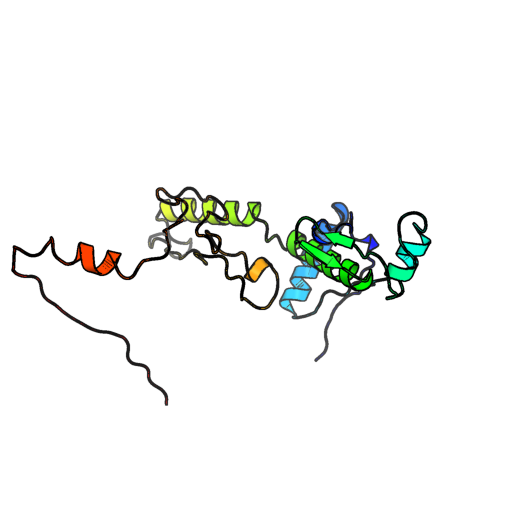C C . ASP A 1 164 ? 5.121 -15.373 17.354 1.00 78.50 164 ASP A C 1
ATOM 1318 O O . ASP A 1 164 ? 5.940 -15.536 18.256 1.00 78.50 164 ASP A O 1
ATOM 1322 N N . GLY A 1 165 ? 3.887 -14.920 17.608 1.00 76.69 165 GLY A N 1
ATOM 1323 C CA . GLY A 1 165 ? 3.394 -14.588 18.944 1.00 76.69 165 GLY A CA 1
ATOM 1324 C C . GLY A 1 165 ? 3.879 -13.239 19.484 1.00 76.69 165 GLY A C 1
ATOM 1325 O O . GLY A 1 165 ? 3.490 -12.853 20.589 1.00 76.69 165 GLY A O 1
ATOM 1326 N N . SER A 1 166 ? 4.686 -12.483 18.732 1.00 81.31 166 SER A N 1
ATOM 1327 C CA . SER A 1 166 ? 5.049 -11.110 19.089 1.00 81.31 166 SER A CA 1
ATOM 1328 C C . SER A 1 166 ? 3.871 -10.153 18.890 1.00 81.31 166 SER A C 1
ATOM 1330 O O . SER A 1 166 ? 2.988 -10.371 18.063 1.00 81.31 166 SER A O 1
ATOM 1332 N N . ILE A 1 167 ? 3.828 -9.069 19.663 1.00 80.00 167 ILE A N 1
ATOM 1333 C CA . ILE A 1 167 ? 2.731 -8.095 19.605 1.00 80.00 167 ILE A CA 1
ATOM 1334 C C . ILE A 1 167 ? 2.834 -7.283 18.305 1.00 80.00 167 ILE A C 1
ATOM 1336 O O . ILE A 1 167 ? 3.865 -6.666 18.030 1.00 80.00 167 ILE A O 1
ATOM 1340 N N . ALA A 1 168 ? 1.755 -7.233 17.521 1.00 83.81 168 ALA A N 1
ATOM 1341 C CA . ALA A 1 168 ? 1.672 -6.407 16.317 1.00 83.81 168 ALA A CA 1
ATOM 1342 C C . ALA A 1 168 ? 1.531 -4.918 16.673 1.00 83.81 168 ALA A C 1
ATOM 1344 O O . ALA A 1 168 ? 2.190 -4.061 16.082 1.00 83.81 168 ALA A O 1
ATOM 1345 N N . TYR A 1 169 ? 0.696 -4.602 17.670 1.00 82.06 169 TYR A N 1
ATOM 1346 C CA . TYR A 1 169 ? 0.592 -3.275 18.276 1.00 82.06 169 TYR A CA 1
ATOM 1347 C C . TYR A 1 169 ? -0.052 -3.330 19.667 1.00 82.06 169 TYR A C 1
ATOM 1349 O O . TYR A 1 169 ? -1.063 -3.988 19.894 1.00 82.06 169 TYR A O 1
ATOM 1357 N N . ASP A 1 170 ? 0.514 -2.582 20.614 1.00 80.81 170 ASP A N 1
ATOM 1358 C CA . ASP A 1 170 ? 0.050 -2.583 22.003 1.00 80.81 170 ASP A CA 1
ATOM 1359 C C . ASP A 1 170 ? -1.210 -1.714 22.215 1.00 80.81 170 ASP A C 1
ATOM 1361 O O . ASP A 1 170 ? -1.207 -0.494 21.989 1.00 80.81 170 ASP A O 1
ATOM 1365 N N . ILE A 1 171 ? -2.273 -2.341 22.725 1.00 81.88 171 ILE A N 1
ATOM 1366 C CA . ILE A 1 171 ? -3.570 -1.716 23.037 1.00 81.88 171 ILE A CA 1
ATOM 1367 C C . ILE A 1 171 ? -3.824 -1.547 24.553 1.00 81.88 171 ILE A C 1
ATOM 1369 O O . ILE A 1 171 ? -4.862 -1.000 24.953 1.00 81.88 171 ILE A O 1
ATOM 1373 N N . GLY A 1 172 ? -2.859 -1.927 25.400 1.00 75.12 172 GLY A N 1
ATOM 1374 C CA . GLY A 1 172 ? -2.840 -1.695 26.847 1.00 75.12 172 GLY A CA 1
ATOM 1375 C C . GLY A 1 172 ? -3.648 -2.690 27.683 1.00 75.12 172 GLY A C 1
ATOM 1376 O O . GLY A 1 172 ? -4.284 -2.277 28.654 1.00 75.12 172 GLY A O 1
ATOM 1377 N N . PHE A 1 173 ? -3.690 -3.967 27.298 1.00 69.44 173 PHE A N 1
ATOM 1378 C CA . PHE A 1 173 ? -4.199 -5.039 28.162 1.00 69.44 173 PHE A CA 1
ATOM 1379 C C . PHE A 1 173 ? -3.090 -5.534 29.096 1.00 69.44 173 PHE A C 1
ATOM 1381 O O . PHE A 1 173 ? -1.973 -5.802 28.661 1.00 69.44 173 PHE A O 1
ATOM 1388 N N . THR A 1 174 ? -3.421 -5.715 30.372 1.00 59.38 174 THR A N 1
ATOM 1389 C CA . THR A 1 174 ? -2.600 -6.485 31.310 1.00 59.38 174 THR A CA 1
ATOM 1390 C C . THR A 1 174 ? -2.595 -7.947 30.855 1.00 59.38 174 THR A C 1
ATOM 1392 O O . THR A 1 174 ? -3.659 -8.560 30.808 1.00 59.38 174 THR A O 1
ATOM 1395 N N . GLY A 1 175 ? -1.431 -8.480 30.470 1.00 57.28 175 GLY A N 1
ATOM 1396 C CA . GLY A 1 175 ? -1.281 -9.853 29.963 1.00 57.28 175 GLY A CA 1
ATOM 1397 C C . GLY A 1 175 ? -1.036 -9.986 28.453 1.00 57.28 175 GLY A C 1
ATOM 1398 O O . GLY A 1 175 ? -0.837 -11.100 27.983 1.00 57.28 175 GLY A O 1
ATOM 1399 N N . LEU A 1 176 ? -0.987 -8.886 27.687 1.00 53.84 176 LEU A N 1
ATOM 1400 C CA . LEU A 1 176 ? -0.374 -8.911 26.351 1.00 53.84 176 LEU A CA 1
ATOM 1401 C C . LEU A 1 176 ? 1.149 -8.960 26.514 1.00 53.84 176 LEU A C 1
ATOM 1403 O O . LEU A 1 176 ? 1.825 -7.937 26.453 1.00 53.84 176 LEU A O 1
ATOM 1407 N N . VAL A 1 177 ? 1.672 -10.148 26.785 1.00 56.00 177 VAL A N 1
ATOM 1408 C CA . VAL A 1 177 ? 3.098 -10.478 26.689 1.00 56.00 177 VAL A CA 1
ATOM 1409 C C . VAL A 1 177 ? 3.324 -11.253 25.389 1.00 56.00 177 VAL A C 1
ATOM 1411 O O . VAL A 1 177 ? 2.416 -11.976 24.972 1.00 56.00 177 VAL A O 1
ATOM 1414 N N . PRO A 1 178 ? 4.484 -11.102 24.718 1.00 55.31 178 PRO A N 1
ATOM 1415 C CA . PRO A 1 178 ? 4.830 -11.935 23.573 1.00 55.31 178 PRO A CA 1
ATOM 1416 C C . PRO A 1 178 ? 4.640 -13.412 23.928 1.00 55.31 178 PRO A C 1
ATOM 1418 O O . PRO A 1 178 ? 5.246 -13.910 24.874 1.00 55.31 178 PRO A O 1
ATOM 1421 N N . SER A 1 179 ? 3.778 -14.105 23.189 1.00 53.91 179 SER A N 1
ATOM 1422 C CA . SER A 1 179 ? 3.579 -15.543 23.342 1.00 53.91 179 SER A CA 1
ATOM 1423 C C . SER A 1 179 ? 4.595 -16.264 22.464 1.00 53.91 179 SER A C 1
ATOM 1425 O O . SER A 1 179 ? 4.242 -16.977 21.534 1.00 53.91 179 SER A O 1
ATOM 1427 N N . SER A 1 180 ? 5.887 -16.069 22.730 1.00 49.84 180 SER A N 1
ATOM 1428 C CA . SER A 1 180 ? 6.902 -17.001 22.242 1.00 49.84 180 SER A CA 1
ATOM 1429 C C . SER A 1 180 ? 6.854 -18.239 23.137 1.00 49.84 180 SER A C 1
ATOM 1431 O O . SER A 1 180 ? 7.742 -18.467 23.959 1.00 49.84 180 SER A O 1
ATOM 1433 N N . ALA A 1 181 ? 5.754 -18.990 23.057 1.00 47.50 181 ALA A N 1
ATOM 1434 C CA . ALA A 1 181 ? 5.724 -20.331 23.609 1.00 47.50 181 ALA A CA 1
ATOM 1435 C C . ALA A 1 181 ? 6.704 -21.169 22.771 1.00 47.50 181 ALA A C 1
ATOM 1437 O O . ALA A 1 181 ? 6.597 -21.147 21.540 1.00 47.50 181 ALA A O 1
ATOM 1438 N N . PRO A 1 182 ? 7.673 -21.881 23.378 1.00 48.12 182 PRO A N 1
ATOM 1439 C CA . PRO A 1 182 ? 8.392 -22.907 22.637 1.00 48.12 182 PRO A CA 1
ATOM 1440 C C . PRO A 1 182 ? 7.360 -23.878 22.038 1.00 48.12 182 PRO A C 1
ATOM 1442 O O . PRO A 1 182 ? 6.297 -24.073 22.641 1.00 48.12 182 PRO A O 1
ATOM 1445 N N . PRO A 1 183 ? 7.616 -24.454 20.850 1.00 47.34 183 PRO A N 1
ATOM 1446 C CA . PRO A 1 183 ? 6.701 -25.419 20.259 1.00 47.34 183 PRO A CA 1
ATOM 1447 C C . PRO A 1 183 ? 6.395 -26.497 21.298 1.00 47.34 183 PRO A C 1
ATOM 1449 O O . PRO A 1 183 ? 7.315 -27.066 21.885 1.00 47.34 183 PRO A O 1
ATOM 1452 N N . LEU A 1 184 ? 5.104 -26.718 21.559 1.00 40.31 184 LEU A N 1
ATOM 1453 C CA . LEU A 1 184 ? 4.628 -27.728 22.498 1.00 40.31 184 LEU A CA 1
ATOM 1454 C C . LEU A 1 184 ? 5.253 -29.075 22.128 1.00 40.31 184 LEU A C 1
ATOM 1456 O O . LEU A 1 184 ? 4.872 -29.707 21.143 1.00 40.31 184 LEU A O 1
ATOM 1460 N N . SER A 1 185 ? 6.228 -29.510 22.921 1.00 46.44 185 SER A N 1
ATOM 1461 C CA . SER A 1 185 ? 6.728 -30.871 22.861 1.00 46.44 185 SER A CA 1
ATOM 1462 C C . SER A 1 185 ? 5.641 -31.772 23.430 1.00 46.44 185 SER A C 1
ATOM 1464 O O . SER A 1 185 ? 5.211 -31.597 24.571 1.00 46.44 185 SER A O 1
ATOM 1466 N N . PHE A 1 186 ? 5.211 -32.779 22.668 1.00 47.66 186 PHE A N 1
ATOM 1467 C CA . PHE A 1 186 ? 4.279 -33.808 23.152 1.00 47.66 186 PHE A CA 1
ATOM 1468 C C . PHE A 1 186 ? 4.766 -34.508 24.438 1.00 47.66 186 PHE A C 1
ATOM 1470 O O . PHE A 1 186 ? 3.967 -35.119 25.144 1.00 47.66 186 PHE A O 1
ATOM 1477 N N . LYS A 1 187 ? 6.058 -34.389 24.782 1.00 46.59 187 LYS A N 1
ATOM 1478 C CA . LYS A 1 187 ? 6.631 -34.912 26.029 1.00 46.59 187 LYS A CA 1
ATOM 1479 C C . LYS A 1 187 ? 6.235 -34.098 27.271 1.00 46.59 187 LYS A C 1
ATOM 1481 O O . LYS A 1 187 ? 6.113 -34.682 28.344 1.00 46.59 187 LYS A O 1
ATOM 1486 N N . ASP A 1 188 ? 5.958 -32.800 27.133 1.00 41.50 188 ASP A N 1
ATOM 1487 C CA . ASP A 1 188 ? 5.651 -31.921 28.275 1.00 41.50 188 ASP A CA 1
ATOM 1488 C C . ASP A 1 188 ? 4.197 -32.063 28.759 1.00 41.50 188 ASP A C 1
ATOM 1490 O O . ASP A 1 188 ? 3.902 -31.864 29.938 1.00 41.50 188 ASP A O 1
ATOM 1494 N N . ILE A 1 189 ? 3.291 -32.500 27.874 1.00 46.44 189 ILE A N 1
ATOM 1495 C CA . ILE A 1 189 ? 1.883 -32.794 28.202 1.00 46.44 189 ILE A CA 1
ATOM 1496 C C 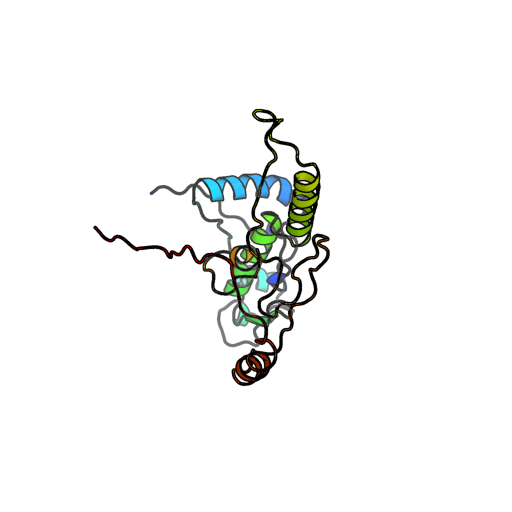. ILE A 1 189 ? 1.777 -34.051 29.084 1.00 46.44 189 ILE A C 1
ATOM 1498 O O . ILE A 1 189 ? 0.941 -34.114 29.984 1.00 46.44 189 ILE A O 1
ATOM 1502 N N . ALA A 1 190 ? 2.656 -35.036 28.878 1.00 45.25 190 ALA A N 1
ATOM 1503 C CA . ALA A 1 190 ? 2.672 -36.266 29.669 1.00 45.25 190 ALA A CA 1
ATOM 1504 C C . ALA A 1 190 ? 3.237 -36.052 31.087 1.00 45.25 190 ALA A C 1
ATOM 1506 O O . ALA A 1 190 ? 2.761 -36.669 32.041 1.00 45.25 190 ALA A O 1
ATOM 1507 N N . ALA A 1 191 ? 4.204 -35.143 31.248 1.00 42.75 191 ALA A N 1
ATOM 1508 C CA . ALA A 1 191 ? 4.871 -34.895 32.528 1.00 42.75 191 ALA A CA 1
ATOM 1509 C C . ALA A 1 191 ? 3.998 -34.132 33.545 1.00 42.75 191 ALA A C 1
ATOM 1511 O O . ALA A 1 191 ? 4.162 -34.305 34.751 1.00 42.75 191 ALA A O 1
ATOM 1512 N N . GLN A 1 192 ? 3.034 -33.325 33.086 1.00 41.06 192 GLN A N 1
ATOM 1513 C CA . GLN A 1 192 ? 2.134 -32.572 33.974 1.00 41.06 192 GLN A CA 1
ATOM 1514 C C . GLN A 1 192 ? 0.874 -33.351 34.398 1.00 41.06 192 GLN A C 1
ATOM 1516 O O . GLN A 1 192 ? 0.161 -32.914 35.301 1.00 41.06 192 GLN A O 1
ATOM 1521 N N . GLY A 1 193 ? 0.606 -34.515 33.795 1.00 37.91 193 GLY A N 1
ATOM 1522 C CA . GLY A 1 193 ? -0.587 -35.327 34.069 1.00 37.91 193 GLY A CA 1
ATOM 1523 C C . GLY A 1 193 ? -0.513 -36.222 35.314 1.00 37.91 193 GLY A C 1
ATOM 1524 O O . GLY A 1 193 ? -1.545 -36.719 35.755 1.00 37.91 193 GLY A O 1
ATOM 1525 N N . TRP A 1 194 ? 0.673 -36.428 35.898 1.00 38.53 194 TRP A N 1
ATOM 1526 C CA . TRP A 1 194 ? 0.886 -37.438 36.952 1.00 38.53 194 TRP A CA 1
ATOM 1527 C C . TRP A 1 194 ? 0.955 -36.890 38.385 1.00 38.53 194 TRP A C 1
ATOM 1529 O O . TRP A 1 194 ? 0.953 -37.669 39.331 1.00 38.53 194 TRP A O 1
ATOM 1539 N N . LEU A 1 195 ? 0.979 -35.567 38.580 1.00 38.97 195 LEU A N 1
ATOM 1540 C CA . LEU A 1 195 ? 1.277 -34.966 39.892 1.00 38.97 195 LEU A CA 1
ATOM 1541 C C . LEU A 1 195 ? 0.095 -34.282 40.588 1.00 38.97 195 LEU A C 1
ATOM 1543 O O . LEU A 1 195 ? 0.295 -33.577 41.576 1.00 38.97 195 LEU A O 1
ATOM 1547 N N . ARG A 1 196 ? -1.144 -34.453 40.107 1.00 37.56 196 ARG A N 1
ATOM 1548 C CA . ARG A 1 196 ? -2.265 -33.671 40.652 1.00 37.56 196 ARG A CA 1
ATOM 1549 C C . ARG A 1 196 ? -3.626 -34.367 40.670 1.00 37.56 196 ARG A C 1
ATOM 1551 O O . ARG A 1 196 ? -4.631 -33.742 40.358 1.00 37.56 196 ARG A O 1
ATOM 1558 N N . TRP A 1 197 ? -3.665 -35.630 41.093 1.00 30.27 197 TRP A N 1
ATOM 1559 C CA . TRP A 1 197 ? -4.918 -36.308 41.449 1.00 30.27 197 TRP A CA 1
ATOM 1560 C C . TRP A 1 197 ? -4.765 -37.136 42.727 1.00 30.27 197 TRP A C 1
ATOM 1562 O O . TRP A 1 197 ? -4.579 -38.344 42.697 1.00 30.27 197 TRP A O 1
ATOM 1572 N N . SER A 1 198 ? -4.904 -36.475 43.872 1.00 39.16 198 SER A N 1
ATOM 1573 C CA . SER A 1 198 ? -5.414 -37.112 45.085 1.00 39.16 198 SER A CA 1
ATOM 1574 C C . SER A 1 198 ? -6.315 -36.102 45.782 1.00 39.16 198 SER A C 1
ATOM 1576 O O . SER A 1 198 ? -5.828 -35.338 46.596 1.00 39.16 198 SER A O 1
ATOM 1578 N N . TYR A 1 199 ? -7.569 -36.008 45.335 1.00 34.78 199 TYR A N 1
ATOM 1579 C CA . TYR A 1 199 ? -8.774 -35.676 46.112 1.00 34.78 199 TYR A CA 1
ATOM 1580 C C . TYR A 1 199 ? -9.961 -35.708 45.136 1.00 34.78 199 TYR A C 1
ATOM 1582 O O . TYR A 1 199 ? -10.322 -34.717 44.506 1.00 34.78 199 TYR A O 1
ATOM 1590 N N . SER A 1 200 ? -10.537 -36.897 44.978 1.00 35.94 200 SER A N 1
ATOM 1591 C CA . SER A 1 200 ? -11.934 -37.100 44.579 1.00 35.94 200 SER A CA 1
ATOM 1592 C C . SER A 1 200 ? -12.808 -36.445 45.676 1.00 35.94 200 SER A C 1
ATOM 1594 O O . SER A 1 200 ? -12.466 -36.559 46.847 1.00 35.94 200 SER A O 1
ATOM 1596 N N . LEU A 1 201 ? -13.883 -35.690 45.440 1.00 36.00 201 LEU A N 1
ATOM 1597 C CA . LEU A 1 201 ? -15.080 -35.980 44.654 1.00 36.00 201 LEU A CA 1
ATOM 1598 C C . LEU A 1 201 ? -15.953 -34.710 44.524 1.00 36.00 201 LEU A C 1
ATOM 1600 O O . LEU A 1 201 ? -15.902 -33.830 45.378 1.00 36.00 201 LEU A O 1
ATOM 1604 N N . LEU A 1 202 ? -16.841 -34.754 43.521 1.00 39.62 202 LEU A N 1
ATOM 1605 C CA . LEU A 1 202 ? -18.031 -33.923 43.262 1.00 39.62 202 LEU A CA 1
ATOM 1606 C C . LEU A 1 202 ? -17.811 -32.541 42.630 1.00 39.62 202 LEU A C 1
ATOM 1608 O O . LEU A 1 202 ? -17.593 -31.563 43.325 1.00 39.62 202 LEU A O 1
ATOM 1612 N N . PHE A 1 203 ? -18.035 -32.450 41.314 1.00 31.88 203 PHE A N 1
ATOM 1613 C CA . PHE A 1 203 ? -19.139 -31.651 40.763 1.00 31.88 203 PHE A CA 1
ATOM 1614 C C . PHE A 1 203 ? -19.522 -32.158 39.362 1.00 31.88 203 PHE A C 1
ATOM 1616 O O . PHE A 1 203 ? -18.676 -32.589 38.584 1.00 31.88 203 PHE A O 1
ATOM 1623 N N . MET A 1 204 ? -20.832 -32.148 39.110 1.00 31.58 204 MET A N 1
ATOM 1624 C CA . MET A 1 204 ? -21.549 -32.594 37.912 1.00 31.58 204 MET A CA 1
ATOM 1625 C C . MET A 1 204 ? -20.829 -32.350 36.580 1.00 31.58 204 MET A C 1
ATOM 1627 O O . MET A 1 204 ? -20.520 -31.215 36.223 1.00 31.58 204 MET A O 1
ATOM 1631 N N . ALA A 1 205 ? -20.723 -33.414 35.785 1.00 36.34 205 ALA A N 1
ATOM 1632 C CA . ALA A 1 205 ? -20.644 -33.304 34.339 1.00 36.34 205 ALA A CA 1
ATOM 1633 C C . ALA A 1 205 ? -22.057 -33.068 33.779 1.00 36.34 205 ALA A C 1
ATOM 1635 O O . ALA A 1 205 ? -22.961 -33.866 34.020 1.00 36.34 205 ALA A O 1
ATOM 1636 N N . CYS A 1 206 ? -22.233 -31.993 33.014 1.00 26.47 206 CYS A N 1
ATOM 1637 C CA . CYS A 1 206 ? -23.280 -31.903 32.002 1.00 26.47 206 CYS A CA 1
ATOM 1638 C C . CYS A 1 206 ? -22.612 -31.450 30.694 1.00 26.47 206 CYS A C 1
ATOM 1640 O O . CYS A 1 206 ? -21.989 -30.390 30.635 1.00 26.47 206 CYS A O 1
ATOM 1642 N N . SER A 1 207 ? -22.664 -32.340 29.705 1.00 29.81 207 SER A N 1
ATOM 1643 C CA . SER A 1 207 ? -22.052 -32.297 28.365 1.00 29.81 207 SER A CA 1
ATOM 1644 C C . SER A 1 207 ? -22.827 -31.336 27.422 1.00 29.81 207 SER A C 1
ATOM 1646 O O . SER A 1 207 ? -23.921 -30.915 27.779 1.00 29.81 207 SER A O 1
ATOM 1648 N N . VAL A 1 208 ? -22.351 -30.844 26.261 1.00 30.84 208 VAL A N 1
ATOM 1649 C CA . VAL A 1 208 ? -22.245 -31.458 24.898 1.00 30.84 208 VAL A CA 1
ATOM 1650 C C . VAL A 1 208 ? -22.029 -30.255 23.925 1.00 30.84 208 VAL A C 1
ATOM 1652 O O . VAL A 1 208 ? -22.688 -29.236 24.111 1.00 30.84 208 VAL A O 1
ATOM 1655 N N . VAL A 1 209 ? -20.987 -30.125 23.081 1.00 30.28 209 VAL A N 1
ATOM 1656 C CA . VAL A 1 209 ? -20.656 -30.667 21.725 1.00 30.28 209 VAL A CA 1
ATOM 1657 C C . VAL A 1 209 ? -21.706 -30.452 20.607 1.00 30.28 209 VAL A C 1
ATOM 1659 O O . VAL A 1 209 ? -22.827 -30.925 20.669 1.00 30.28 209 VAL A O 1
ATOM 1662 N N . LEU A 1 210 ? -21.309 -29.742 19.543 1.00 28.28 210 LEU A N 1
ATOM 1663 C CA . LEU A 1 210 ? -22.125 -29.370 18.373 1.00 28.28 210 LEU A CA 1
ATOM 1664 C C . LEU A 1 210 ? -22.357 -30.544 17.402 1.00 28.28 210 LEU A C 1
ATOM 1666 O O . LEU A 1 210 ? -21.417 -31.270 17.083 1.00 28.28 210 LEU A O 1
ATOM 1670 N N . GLN A 1 211 ? -23.573 -30.653 16.855 1.00 28.80 211 GLN A N 1
ATOM 1671 C CA . GLN A 1 211 ? -23.927 -31.547 15.745 1.00 28.80 211 GLN A CA 1
ATOM 1672 C C . GLN A 1 211 ? -24.049 -30.739 14.442 1.00 28.80 211 GLN A C 1
ATOM 1674 O O . GLN A 1 211 ? -24.726 -29.711 14.407 1.00 28.80 211 GLN A O 1
ATOM 1679 N N . GLN A 1 212 ? -23.376 -31.189 13.378 1.00 35.78 212 GLN A N 1
ATOM 1680 C CA . GLN A 1 212 ? -23.566 -30.682 12.017 1.00 35.78 212 GLN A CA 1
ATOM 1681 C C . GLN A 1 212 ? -24.826 -31.300 11.401 1.00 35.78 212 GLN A C 1
ATOM 1683 O O . GLN A 1 212 ? -25.042 -32.504 11.525 1.00 35.78 212 GLN A O 1
ATOM 1688 N N . GLY A 1 213 ? -25.625 -30.486 10.711 1.00 33.62 213 GLY A N 1
ATOM 1689 C CA . GLY A 1 213 ? -26.705 -30.943 9.842 1.00 33.62 213 GLY A CA 1
ATOM 1690 C C . GLY A 1 213 ? -26.453 -30.472 8.413 1.00 33.62 213 GLY A C 1
ATOM 1691 O O . GLY A 1 213 ? -26.480 -29.272 8.155 1.00 33.62 213 GLY A O 1
ATOM 1692 N N . LEU A 1 214 ? -26.189 -31.424 7.518 1.00 35.28 214 LEU A N 1
ATOM 1693 C CA . LEU A 1 214 ? -26.428 -31.298 6.081 1.00 35.28 214 LEU A CA 1
ATOM 1694 C C . LEU A 1 214 ? -27.885 -31.701 5.825 1.00 35.28 214 LEU A C 1
ATOM 1696 O O . LEU A 1 214 ? -28.344 -32.706 6.373 1.00 35.28 214 LEU A O 1
ATOM 1700 N N . GLY A 1 215 ? -28.579 -30.915 5.008 1.00 40.19 215 GLY A N 1
ATOM 1701 C CA . GLY A 1 215 ? -29.817 -31.279 4.326 1.00 40.19 215 GLY A CA 1
ATOM 1702 C C . GLY A 1 215 ? -29.604 -31.114 2.833 1.00 40.19 215 GLY A C 1
ATOM 1703 O O . GLY A 1 215 ? -28.871 -30.163 2.472 1.00 40.19 215 GLY A O 1
#

Radius of gyration: 25.42 Å; chains: 1; bounding box: 52×55×68 Å

Foldseek 3Di:
DDADEDEDEPVQWPDLPQLLVIAGDPVCLVVVLVRLVVCVVRVHDYHYDDQLVVVCVVPVPPDPVCQAVVHQDPFDADPVVRDGRSHVRVSNVSSVLSHSCVSNVLDLVSLLVVLLVVVVQQVVQADDPVCGPHGDDDDQPDQEQQCPDPDRVSNRQSHCAYPCQHGSHDSDDDPSDRPNPPPDDPVVVVVVPPPDDDDDDDDDDDDDDDDDDDD

Sequence (215 aa):
IVQVSSPYSEAVFANSYPPSACIFKSHVVPFMKPLLQLFSQIGSPFYINAYPFLAYKNDPQHIDINYALFKDNRGIYDAKTKLHYDNMFEAQVDAAYSALEKAAGATVKNARTYNRHLRKRLTKKKGTPLRPKIPVRAYVFALFNENSKPGPTSERNFGLFKPDGSIAYDIGFTGLVPSSAPPLSFKDIAAQGWLRWSYSLLFMACSVVLQQGLG

pLDDT: mean 78.44, std 20.48, range [26.47, 98.12]

InterPro domains:
  IPR000490 Glycoside hydrolase family 17 [PF00332] (2-103)
  IPR000490 Glycoside hydrolase family 17 [PF00332] (104-173)
  IPR017853 Glycoside hydrolase superfamily [SSF51445] (2-172)
  IPR044965 Glycoside hydrolase family 17, plant [PTHR32227] (2-174)

Organism: Gossypium aridum (NCBI:txid34290)

Secondary structure (DSSP, 8-state):
-PPP--EEEGGGEEE-SSGGG-EE-TTTHHHHHHHHHHHHHHTPPPEEE--HHHHHHH-TTTS-HHHHTT-S---EEETTTTEEESSHHHHHHHHHHHHHHHHTT--HHHHHHHHHHHHHHHHTT---SSSTTS------S-SB--TT--SSGGGG---SB-TTS-BSS----TT-----PPP--HHHHHHTSSSS-------------PPP---